Protein AF-0000000085091380 (afdb_homodimer)

Secondary structure (DSSP, 8-state):
-HHHHHHHHHHHT---SSHHHHHHHTB--SS-EEETTEEE----THHHHHHHHHHHHHHHHHHHTTTT--HHHHHHHHHHHHSHHHHHHHHHHHTGGGG-B--TT-----HHHHHHHHHHHHHHHHHHHHHHHHHHHHHHTT---GGGS------/-HHHHHHHHHHHT---SSHHHHHHHTB--SS-EEETTEEE----THHHHHHHHHHHHHHHHHHHTTTT--HHHHHHHHHHHHSHHHHHHHHHHHTGGGG-B--TT-----HHHHHHHHHHHHHHHHHHHHHHHHHHHHHHTT---GGGS------

Sequence (310 aa):
MEAKVAACQRIIQYSVTDMRLILEALNMSGQGLFFQGQWMKLPKNTRLAVYGDSAAAHYMCRRWVEMPLTKEQWTGIRKHVLGNSILGRTGIRMGLNYCLNLNPGTTEVSHDMMATSVEAILGAVHLDGGDQALASVMTALGLTSDLLVPLHSGPMEAKVAACQRIIQYSVTDMRLILEALNMSGQGLFFQGQWMKLPKNTRLAVYGDSAAAHYMCRRWVEMPLTKEQWTGIRKHVLGNSILGRTGIRMGLNYCLNLNPGTTEVSHDMMATSVEAILGAVHLDGGDQALASVMTALGLTSDLLVPLHSGP

InterPro domains:
  IPR000999 Ribonuclease III domain [PF00636] (47-130)
  IPR000999 Ribonuclease III domain [PS50142] (75-130)
  IPR036389 Ribonuclease III, endonuclease domain superfamily [G3DSA:1.10.1520.10] (3-144)
  IPR036389 Ribonuclease III, endonuclease domain superfamily [SSF69065] (3-142)

Solvent-accessible surface area (backbone atoms only — not comparable to full-atom values): 16462 Å² total; per-residue (Å²): 85,63,68,27,52,51,50,43,27,60,58,36,67,48,80,71,78,56,58,68,40,55,53,26,19,32,18,67,12,87,84,34,49,54,48,94,92,35,81,40,89,47,62,45,17,63,66,42,14,55,43,10,46,35,48,53,49,31,56,51,41,59,44,41,74,76,41,101,62,52,70,68,55,47,53,50,49,48,51,65,38,69,21,55,68,44,31,8,50,44,27,52,75,68,51,47,66,76,32,50,40,63,41,89,88,62,85,70,80,48,51,67,57,30,17,42,35,46,25,3,42,44,20,31,36,29,75,65,52,33,68,65,41,33,51,51,30,30,52,59,62,63,50,64,56,79,85,59,50,79,78,72,78,68,135,84,64,68,26,51,53,50,42,28,58,58,37,69,49,81,70,79,57,57,68,40,54,54,26,19,32,19,66,13,86,86,36,49,55,50,95,92,36,81,40,87,47,61,46,17,63,66,40,14,56,43,10,47,36,48,52,50,31,56,51,40,60,44,40,73,75,41,100,62,52,70,67,55,47,53,49,48,47,50,65,38,70,22,54,68,45,30,8,51,43,28,53,74,70,50,48,65,74,33,50,41,62,42,90,87,61,84,70,79,47,51,67,57,29,16,43,34,46,25,3,42,44,20,31,38,29,75,64,52,34,68,66,41,34,53,51,31,31,52,59,62,61,50,64,57,77,86,60,50,79,78,71,78,67,135

Nearest PDB structures (foldseek):
  9h4a-assembly1_B  TM=8.286E-01  e=1.099E-04  Arabidopsis thaliana
  1yyw-assembly1_B  TM=7.590E-01  e=1.045E-04  Aquifex aeolicus
  7oib-assembly1_c  TM=7.484E-01  e=3.348E-03  Homo sapiens
  7qh7-assembly1_c  TM=7.561E-01  e=1.367E-02  Homo sapiens
  7dey-assembly2_D  TM=7.419E-01  e=5.583E-02  Scheffersomyces stipitis CBS 6054

Foldseek 3Di:
DVVLLVLVCVLLVHDFPPVLLSLQLQEQDQPADDDPRDTDHHHHLQVLLVQLLVQVLVLLVVLVVVAPDDPVVSVVLCCCQLNLQNQLVLCVVSPNQVSHHDDPPPDDQDSNNSSSSSSSNLSSQCVRPNSVSSVSSSVSSVRDDPRSDPPPPDD/DVVLLVLVCVLLVHDFPPVLLSLQLQEQEQLADDDPRDTDHHHHLQVLLVQLLVQVLVLLVVLVVVAPDDPVVSVVLCCCQLNLQNQLVLCVVSPNQVSHHDYPPPDDQDSNNSSSSSSSNLSSQCVRPNSVSSVSSSVSSVRDDPRSDPPPPDD

Radius of gyration: 21.6 Å; Cα contacts (8 Å, |Δi|>4): 504; chains: 2; bounding box: 64×69×48 Å

pLDDT: mean 94.86, std 10.52, range [29.72, 98.94]

Organism: Talaromyces marneffei (strain ATCC 18224 / CBS 334.59 / QM 7333) (NCBI:txid441960)

Structure (mmCIF, N/CA/C/O backbone):
data_AF-0000000085091380-model_v1
#
loop_
_entity.id
_entity.type
_entity.pdbx_description
1 polymer 'RNase III domain-containing protein'
#
loop_
_atom_site.group_PDB
_atom_site.id
_atom_site.type_symbol
_atom_site.label_atom_id
_atom_site.label_alt_id
_atom_site.label_comp_id
_atom_site.label_asym_id
_atom_site.label_entity_id
_atom_site.label_seq_id
_atom_site.pdbx_PDB_ins_code
_atom_site.Cartn_x
_atom_site.Cartn_y
_atom_site.Cartn_z
_atom_site.occupancy
_atom_site.B_iso_or_equiv
_atom_site.auth_seq_id
_atom_site.auth_comp_id
_atom_site.auth_asym_id
_atom_site.auth_atom_id
_atom_site.pdbx_PDB_model_num
ATOM 1 N N . MET A 1 1 ? -3.039 29.844 9.609 1 95.81 1 MET A N 1
ATOM 2 C CA . MET A 1 1 ? -2.611 28.609 8.953 1 95.81 1 MET A CA 1
ATOM 3 C C . MET A 1 1 ? -1.711 28.906 7.762 1 95.81 1 MET A C 1
ATOM 5 O O . MET A 1 1 ? -0.927 28.047 7.34 1 95.81 1 MET A O 1
ATOM 9 N N . GLU A 1 2 ? -1.766 30.172 7.23 1 97.38 2 GLU A N 1
ATOM 10 C CA . GLU A 1 2 ? -0.984 30.516 6.047 1 97.38 2 GLU A CA 1
ATOM 11 C C . GLU A 1 2 ? 0.507 30.312 6.289 1 97.38 2 GLU A C 1
ATOM 13 O O . GLU A 1 2 ? 1.183 29.656 5.496 1 97.38 2 GLU A O 1
ATOM 18 N N . ALA A 1 3 ? 1.008 30.797 7.391 1 97.94 3 ALA A N 1
ATOM 19 C CA . ALA A 1 3 ? 2.43 30.672 7.699 1 97.94 3 ALA A CA 1
ATOM 20 C C . ALA A 1 3 ? 2.814 29.203 7.93 1 97.94 3 ALA A C 1
ATOM 22 O O . ALA A 1 3 ? 3.908 28.781 7.551 1 97.94 3 ALA A O 1
ATOM 23 N N . LYS A 1 4 ? 1.967 28.469 8.562 1 98.25 4 LYS A N 1
ATOM 24 C CA . LYS A 1 4 ? 2.213 27.062 8.836 1 98.25 4 LYS A CA 1
ATOM 25 C C . LYS A 1 4 ? 2.295 26.25 7.543 1 98.25 4 LYS A C 1
ATOM 27 O O . LYS A 1 4 ? 3.189 25.422 7.379 1 98.25 4 LYS A O 1
ATOM 32 N N . VAL A 1 5 ? 1.343 26.531 6.648 1 98.5 5 VAL A N 1
ATOM 33 C CA . VAL A 1 5 ? 1.322 25.844 5.359 1 98.5 5 VAL A CA 1
ATOM 34 C C . VAL A 1 5 ? 2.592 26.188 4.574 1 98.5 5 VAL A C 1
ATOM 36 O O . VAL A 1 5 ? 3.232 25.297 4.012 1 98.5 5 VAL A O 1
ATOM 39 N N . ALA A 1 6 ? 2.926 27.453 4.551 1 98.62 6 ALA A N 1
ATOM 40 C CA . ALA A 1 6 ? 4.129 27.891 3.848 1 98.62 6 ALA A CA 1
ATOM 41 C C . ALA A 1 6 ? 5.371 27.219 4.426 1 98.62 6 ALA A C 1
ATOM 43 O O . ALA A 1 6 ? 6.238 26.75 3.678 1 98.62 6 ALA A O 1
ATOM 44 N N . ALA A 1 7 ? 5.469 27.188 5.715 1 98.75 7 ALA A N 1
ATOM 45 C CA . ALA A 1 7 ? 6.605 26.562 6.383 1 98.75 7 ALA A CA 1
ATOM 46 C C . ALA A 1 7 ? 6.684 25.078 6.051 1 98.75 7 ALA A C 1
ATOM 48 O O . ALA A 1 7 ? 7.758 24.562 5.742 1 98.75 7 ALA A O 1
ATOM 49 N N . CYS A 1 8 ? 5.566 24.406 6.113 1 98.81 8 CYS A N 1
ATOM 50 C CA . CYS A 1 8 ? 5.523 22.969 5.797 1 98.81 8 CYS A CA 1
ATOM 51 C C . CYS A 1 8 ? 5.992 22.719 4.371 1 98.81 8 CYS A C 1
ATOM 53 O O . CYS A 1 8 ? 6.832 21.844 4.137 1 98.81 8 CYS A O 1
ATOM 55 N N . GLN A 1 9 ? 5.422 23.484 3.467 1 98.81 9 GLN A N 1
ATOM 56 C CA . GLN A 1 9 ? 5.742 23.266 2.061 1 98.81 9 GLN A CA 1
ATOM 57 C C . GLN A 1 9 ? 7.215 23.547 1.779 1 98.81 9 GLN A C 1
ATOM 59 O O . GLN A 1 9 ? 7.828 22.891 0.937 1 98.81 9 GLN A O 1
ATOM 64 N N . ARG A 1 10 ? 7.789 24.469 2.49 1 98.75 10 ARG A N 1
ATOM 65 C CA . ARG A 1 10 ? 9.219 24.719 2.385 1 98.75 10 ARG A CA 1
ATOM 66 C C . ARG A 1 10 ? 10.023 23.516 2.896 1 98.75 10 ARG A C 1
ATOM 68 O O . ARG A 1 10 ? 10.984 23.094 2.25 1 98.75 10 ARG A O 1
ATOM 75 N N . ILE A 1 11 ? 9.633 23.016 4 1 98.81 11 ILE A N 1
ATOM 76 C CA . ILE A 1 11 ? 10.344 21.906 4.633 1 98.81 11 ILE A CA 1
ATOM 77 C C . ILE A 1 11 ? 10.289 20.672 3.729 1 98.81 11 ILE A C 1
ATOM 79 O O . ILE A 1 11 ? 11.305 20.016 3.498 1 98.81 11 ILE A O 1
ATOM 83 N N . ILE A 1 12 ? 9.094 20.391 3.18 1 98.88 12 ILE A N 1
ATOM 84 C CA . ILE A 1 12 ? 8.938 19.156 2.408 1 98.88 12 ILE A CA 1
ATOM 85 C C . ILE A 1 12 ? 9.352 19.406 0.958 1 98.88 12 ILE A C 1
ATOM 87 O O . ILE A 1 12 ? 9.383 18.469 0.149 1 98.88 12 ILE A O 1
ATOM 91 N N . GLN A 1 13 ? 9.625 20.672 0.656 1 98.88 13 GLN A N 1
ATOM 92 C CA . GLN A 1 13 ? 10.102 21.078 -0.663 1 98.88 13 GLN A CA 1
ATOM 93 C C . GLN A 1 13 ? 9.109 20.688 -1.752 1 98.88 13 GLN A C 1
ATOM 95 O O . GLN A 1 13 ? 9.5 20.141 -2.783 1 98.88 13 GLN A O 1
ATOM 100 N N . TYR A 1 14 ? 7.891 20.938 -1.536 1 98.81 14 TYR A N 1
ATOM 101 C CA . TYR A 1 14 ? 6.801 20.641 -2.457 1 98.81 14 TYR A CA 1
ATOM 102 C C . TYR A 1 14 ? 5.594 21.531 -2.176 1 98.81 14 TYR A C 1
ATOM 104 O O . TYR A 1 14 ? 5.191 21.688 -1.021 1 98.81 14 TYR A O 1
ATOM 112 N N . SER A 1 15 ? 5.094 22.125 -3.168 1 98.69 15 SER A N 1
ATOM 113 C CA . SER A 1 15 ? 3.875 22.922 -3.037 1 98.69 15 SER A CA 1
ATOM 114 C C . SER A 1 15 ? 2.654 22.141 -3.512 1 98.69 15 SER A C 1
ATOM 116 O O . SER A 1 15 ? 2.529 21.828 -4.699 1 98.69 15 SER A O 1
ATOM 118 N N . VAL A 1 16 ? 1.85 21.875 -2.557 1 98.44 16 VAL A N 1
ATOM 119 C CA . VAL A 1 16 ? 0.631 21.141 -2.877 1 98.44 16 VAL A CA 1
ATOM 120 C C . VAL A 1 16 ? -0.333 22.047 -3.643 1 98.44 16 VAL A C 1
ATOM 122 O O . VAL A 1 16 ? -0.567 23.188 -3.246 1 98.44 16 VAL A O 1
ATOM 125 N N . THR A 1 17 ? -0.866 21.531 -4.719 1 98.25 17 THR A N 1
ATOM 126 C CA . THR A 1 17 ? -1.769 22.312 -5.559 1 98.25 17 THR A CA 1
ATOM 127 C C . THR A 1 17 ? -3.145 22.438 -4.91 1 98.25 17 THR A C 1
ATOM 129 O O . THR A 1 17 ? -3.715 23.516 -4.84 1 98.25 17 THR A O 1
ATOM 132 N N . ASP A 1 18 ? -3.723 21.375 -4.465 1 97.56 18 ASP A N 1
ATOM 133 C CA . ASP A 1 18 ? -4.996 21.375 -3.752 1 97.56 18 ASP A CA 1
ATOM 134 C C . ASP A 1 18 ? -4.805 21.734 -2.279 1 97.56 18 ASP A C 1
ATOM 136 O O . ASP A 1 18 ? -4.484 20.859 -1.465 1 97.56 18 ASP A O 1
ATOM 140 N N . MET A 1 19 ? -5.09 22.906 -1.979 1 96.81 19 MET A N 1
ATOM 141 C CA . MET A 1 19 ? -4.816 23.422 -0.643 1 96.81 19 MET A CA 1
ATOM 142 C C . MET A 1 19 ? -5.605 22.656 0.413 1 96.81 19 MET A C 1
ATOM 144 O O . MET A 1 19 ? -5.168 22.531 1.557 1 96.81 19 MET A O 1
ATOM 148 N N . ARG A 1 20 ? -6.727 22.094 0.101 1 96.62 20 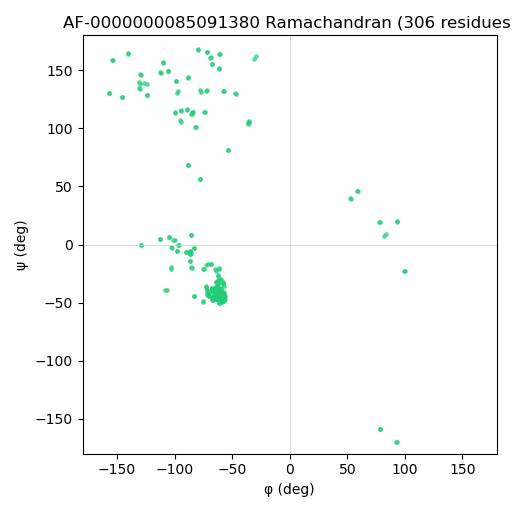ARG A N 1
ATOM 149 C CA . ARG A 1 20 ? -7.52 21.344 1.068 1 96.62 20 ARG A CA 1
ATOM 150 C C . ARG A 1 20 ? -6.754 20.125 1.582 1 96.62 20 ARG A C 1
ATOM 152 O O . ARG A 1 20 ? -6.891 19.75 2.748 1 96.62 20 ARG A O 1
ATOM 159 N N . LEU A 1 21 ? -5.941 19.578 0.691 1 98.12 21 LEU A N 1
ATOM 160 C CA . LEU A 1 21 ? -5.16 18.406 1.051 1 98.12 21 LEU A CA 1
ATOM 161 C C . LEU A 1 21 ? -4.113 18.75 2.107 1 98.12 21 LEU A C 1
ATOM 163 O O . LEU A 1 21 ? -4 18.047 3.121 1 98.12 21 LEU A O 1
ATOM 167 N N . ILE A 1 22 ? -3.387 19.828 1.877 1 98.62 22 ILE A N 1
ATOM 168 C CA . ILE A 1 22 ? -2.318 20.156 2.812 1 98.62 22 ILE A CA 1
ATOM 169 C C . ILE A 1 22 ? -2.918 20.672 4.117 1 98.62 22 ILE A C 1
ATOM 171 O O . ILE A 1 22 ? -2.389 20.406 5.199 1 98.62 22 ILE A O 1
ATOM 175 N N . LEU A 1 23 ? -4.016 21.406 4.016 1 98.5 23 LEU A N 1
ATOM 176 C CA . LEU A 1 23 ? -4.684 21.891 5.223 1 98.5 23 LEU A CA 1
ATOM 177 C C . LEU A 1 23 ? -5.184 20.719 6.059 1 98.5 23 LEU A C 1
ATOM 179 O O . LEU A 1 23 ? -5.027 20.703 7.281 1 98.5 23 LEU A O 1
ATOM 183 N N . GLU A 1 24 ? -5.734 19.734 5.43 1 97.75 24 GLU A N 1
ATOM 184 C CA . GLU A 1 24 ? -6.18 18.547 6.152 1 97.75 24 GLU A CA 1
ATOM 185 C C . GLU A 1 24 ? -4.996 17.797 6.773 1 97.75 24 GLU A C 1
ATOM 187 O O . GLU A 1 24 ? -5.074 17.344 7.918 1 97.75 24 GLU A O 1
ATOM 192 N N . ALA A 1 25 ? -3.914 17.703 6.031 1 98.62 25 ALA A N 1
ATOM 193 C CA . ALA A 1 25 ? -2.736 16.984 6.512 1 98.62 25 ALA A CA 1
ATOM 194 C C . ALA A 1 25 ? -2.199 17.609 7.797 1 98.62 25 ALA A C 1
ATOM 196 O O . ALA A 1 25 ? -1.675 16.906 8.664 1 98.62 25 ALA A O 1
ATOM 197 N N . LEU A 1 26 ? -2.402 18.891 7.922 1 98.44 26 LEU A N 1
ATOM 198 C CA . LEU A 1 26 ? -1.83 19.609 9.055 1 98.44 26 LEU A CA 1
ATOM 199 C C . LEU A 1 26 ? -2.854 19.766 10.172 1 98.44 26 LEU A C 1
ATOM 201 O O . LEU A 1 26 ? -2.543 20.312 11.234 1 98.44 26 LEU A O 1
ATOM 205 N N . ASN A 1 27 ? -4.035 19.266 9.945 1 98.06 27 ASN A N 1
ATOM 206 C CA . ASN A 1 27 ? -5.113 19.516 10.898 1 98.06 27 ASN A CA 1
ATOM 207 C C . ASN A 1 27 ? -5.246 18.359 11.898 1 98.06 27 ASN A C 1
ATOM 209 O O . ASN A 1 27 ? -5.785 17.312 11.57 1 98.06 27 ASN A O 1
ATOM 213 N N . MET A 1 28 ? -4.828 18.594 13.117 1 97.06 28 MET A N 1
ATOM 214 C CA . MET A 1 28 ? -5 17.609 14.18 1 97.06 28 MET A CA 1
ATOM 215 C C . MET A 1 28 ? -6.121 18.016 15.133 1 97.06 28 MET A C 1
ATOM 217 O O . MET A 1 28 ? -6.379 17.344 16.125 1 97.06 28 MET A O 1
ATOM 221 N N . SER A 1 29 ? -6.754 19.047 14.742 1 94 29 SER A N 1
ATOM 222 C CA . SER A 1 29 ? -7.82 19.578 15.586 1 94 29 SER A CA 1
ATOM 223 C C . SER A 1 29 ? -9.188 19.125 15.102 1 94 29 SER A C 1
ATOM 225 O O . SER A 1 29 ? -9.445 19.078 13.891 1 94 29 SER A O 1
ATOM 227 N N . GLY A 1 30 ? -10.07 18.812 15.938 1 89.81 30 GLY A N 1
ATOM 228 C CA . GLY A 1 30 ? -11.438 18.453 15.586 1 89.81 30 GLY A CA 1
ATOM 229 C C . GLY A 1 30 ? -12.336 19.656 15.383 1 89.81 30 GLY A C 1
ATOM 230 O O . GLY A 1 30 ? -13.484 19.516 14.953 1 89.81 30 GLY A O 1
ATOM 231 N N . GLN A 1 31 ? -11.898 20.891 15.57 1 87.44 31 GLN A N 1
ATOM 232 C CA . GLN A 1 31 ? -12.727 22.078 15.57 1 87.44 31 GLN A CA 1
ATOM 233 C C . GLN A 1 31 ? -12.602 22.844 14.25 1 87.44 31 GLN A C 1
ATOM 235 O O . GLN A 1 31 ? -13.312 23.812 14.016 1 87.44 31 GLN A O 1
ATOM 240 N N . GLY A 1 32 ? -11.773 22.406 13.367 1 87.56 32 GLY A N 1
ATOM 241 C CA . GLY A 1 32 ? -11.547 23.141 12.125 1 87.56 32 GLY A CA 1
ATOM 242 C C . GLY A 1 32 ? -10.375 24.094 12.203 1 87.56 32 GLY A C 1
ATOM 243 O O . GLY A 1 32 ? -9.5 23.953 13.062 1 87.56 32 GLY A O 1
ATOM 244 N N . LEU A 1 33 ? -10.25 24.969 11.133 1 94.62 33 LEU A N 1
ATOM 245 C CA . LEU A 1 33 ? -9.125 25.891 11.078 1 94.62 33 LEU A CA 1
ATOM 246 C C . LEU A 1 33 ? -9.484 27.141 10.258 1 94.62 33 LEU A C 1
ATOM 248 O O . LEU A 1 33 ? -10.484 27.125 9.531 1 94.62 33 LEU A O 1
ATOM 252 N N . PHE A 1 34 ? -8.727 28.188 10.523 1 93.75 34 PHE A N 1
ATOM 253 C CA . PHE A 1 34 ? -8.859 29.406 9.734 1 93.75 34 PHE A CA 1
ATOM 254 C C . PHE A 1 34 ? -7.789 29.469 8.648 1 93.75 34 PHE A C 1
ATOM 256 O O . PHE A 1 34 ? -6.605 29.25 8.93 1 93.75 34 PHE A O 1
ATOM 263 N N . PHE A 1 35 ? -8.219 29.734 7.449 1 96.31 35 PHE A N 1
ATOM 264 C CA . PHE A 1 35 ? -7.301 29.875 6.328 1 96.31 35 PHE A CA 1
ATOM 265 C C . PHE A 1 35 ? -7.809 30.922 5.344 1 96.31 35 PHE A C 1
ATOM 267 O O . PHE A 1 35 ? -8.969 30.891 4.938 1 96.31 35 PHE A O 1
ATOM 274 N N . GLN A 1 36 ? -6.906 31.906 5.031 1 95.5 36 GLN A N 1
ATOM 275 C CA . GLN A 1 36 ? -7.211 33 4.117 1 95.5 36 GLN A CA 1
ATOM 276 C C . GLN A 1 36 ? -8.492 33.719 4.531 1 95.5 36 GLN A C 1
ATOM 278 O O . GLN A 1 36 ? -9.367 33.969 3.699 1 95.5 36 GLN A O 1
ATOM 283 N N . GLY A 1 37 ? -8.688 33.906 5.805 1 94.44 37 GLY A N 1
ATOM 284 C CA . GLY A 1 37 ? -9.758 34.719 6.367 1 94.44 37 GLY A CA 1
ATOM 285 C C . GLY A 1 37 ? -11.078 33.969 6.48 1 94.44 37 GLY A C 1
ATOM 286 O O . GLY A 1 37 ? -12.117 34.562 6.727 1 94.44 37 GLY A O 1
ATOM 287 N N . GLN A 1 38 ? -11.047 32.75 6.258 1 95.31 38 GLN A N 1
ATOM 288 C CA . GLN A 1 38 ? -12.273 31.953 6.312 1 95.31 38 GLN A CA 1
ATOM 289 C C . GLN A 1 38 ? -12.117 30.766 7.246 1 95.31 38 GLN A C 1
ATOM 291 O O . GLN A 1 38 ? -11.062 30.125 7.277 1 95.31 38 GLN A O 1
ATOM 296 N N . TRP A 1 39 ? -13.188 30.578 7.973 1 94.38 39 TRP A N 1
ATOM 297 C CA . TRP A 1 39 ? -13.234 29.359 8.781 1 94.38 39 TRP A CA 1
ATOM 298 C C . TRP A 1 39 ? -13.594 28.141 7.926 1 94.38 39 TRP A C 1
ATOM 300 O O . TRP A 1 39 ? -14.5 28.219 7.09 1 94.38 39 TRP A O 1
ATOM 310 N N . MET A 1 40 ? -12.797 27.141 8.156 1 94.81 40 MET A N 1
ATOM 311 C CA . MET A 1 40 ? -13.023 25.922 7.387 1 94.81 40 MET A CA 1
ATOM 312 C C . MET A 1 40 ? -13.227 24.719 8.312 1 94.81 40 MET A C 1
ATOM 314 O O . MET A 1 40 ? -12.43 24.5 9.227 1 94.81 40 MET A O 1
ATOM 318 N N . LYS A 1 41 ? -14.281 24.047 8.047 1 93.31 41 LYS A N 1
ATOM 319 C CA . LYS A 1 41 ? -14.445 22.75 8.695 1 93.31 41 LYS A CA 1
ATOM 320 C C . LYS A 1 41 ? -13.727 21.656 7.922 1 93.31 41 LYS A C 1
ATOM 322 O O . LYS A 1 41 ? -14.031 21.406 6.75 1 93.31 41 LYS A O 1
ATOM 327 N N . LEU A 1 42 ? -12.719 21.078 8.508 1 94.44 42 LEU A N 1
ATOM 328 C CA . LEU A 1 42 ? -11.945 20 7.906 1 94.44 42 LEU A CA 1
ATOM 329 C C . LEU A 1 42 ? -11.805 18.828 8.875 1 94.44 42 LEU A C 1
ATOM 331 O O . LEU A 1 42 ? -11.734 19.016 10.086 1 94.44 42 LEU A O 1
ATOM 335 N N . PRO A 1 43 ? -11.773 17.672 8.328 1 94.19 43 PRO A N 1
ATOM 336 C CA . PRO A 1 43 ? -11.508 16.547 9.211 1 94.19 43 PRO A CA 1
ATOM 337 C C . PRO A 1 43 ? -10.078 16.531 9.75 1 94.19 43 PRO A C 1
ATOM 339 O O . PRO A 1 43 ? -9.203 17.203 9.203 1 94.19 43 PRO A O 1
ATOM 342 N N . LYS A 1 44 ? -9.875 15.781 10.875 1 96.31 44 LYS A N 1
ATOM 343 C CA . LYS A 1 44 ? -8.516 15.5 11.336 1 96.31 44 LYS A CA 1
ATOM 344 C C . LYS A 1 44 ? -7.73 14.727 10.281 1 96.31 44 LYS A C 1
ATOM 346 O O . LYS A 1 44 ? -8.32 14.086 9.406 1 96.31 44 LYS A O 1
ATOM 351 N N . ASN A 1 45 ? -6.457 14.711 10.445 1 97.62 45 ASN A N 1
ATOM 352 C CA . ASN A 1 45 ? -5.594 14.203 9.383 1 97.62 45 ASN A CA 1
ATOM 353 C C . ASN A 1 45 ? -5.438 12.688 9.461 1 97.62 45 ASN A C 1
ATOM 355 O O . ASN A 1 45 ? -4.734 12.086 8.648 1 97.62 45 ASN A O 1
ATOM 359 N N . THR A 1 46 ? -6.164 11.984 10.305 1 97.31 46 THR A N 1
ATOM 360 C CA . THR A 1 46 ? -5.988 10.57 10.586 1 97.31 46 THR A CA 1
ATOM 361 C C . THR A 1 46 ? -6.359 9.719 9.367 1 97.31 46 THR A C 1
ATOM 363 O O . THR A 1 46 ? -5.672 8.75 9.047 1 97.31 46 THR A O 1
ATOM 366 N N . ARG A 1 47 ? -7.441 10.141 8.688 1 96.94 47 ARG A N 1
ATOM 367 C CA . ARG A 1 47 ? -7.828 9.398 7.492 1 96.94 47 ARG A CA 1
ATOM 368 C C . ARG A 1 47 ? -6.777 9.547 6.395 1 96.94 47 ARG A C 1
ATOM 370 O O . ARG A 1 47 ? -6.41 8.57 5.742 1 96.94 47 ARG A O 1
ATOM 377 N N . LEU A 1 48 ? -6.355 10.719 6.219 1 97.81 48 LEU A N 1
ATOM 378 C CA . LEU A 1 48 ? -5.32 11 5.23 1 97.81 48 LEU A CA 1
ATOM 379 C C . LEU A 1 48 ? -4.027 10.266 5.586 1 97.81 48 LEU A C 1
ATOM 381 O O . LEU A 1 48 ? -3.297 9.828 4.695 1 97.81 48 LEU A O 1
ATOM 385 N N . ALA A 1 49 ? -3.777 10.125 6.852 1 98.81 49 ALA A N 1
ATOM 386 C CA . ALA A 1 49 ? -2.594 9.414 7.328 1 98.81 49 ALA A CA 1
ATOM 387 C C . ALA A 1 49 ? -2.645 7.938 6.934 1 98.81 49 ALA A C 1
ATOM 389 O O . ALA A 1 49 ? -1.626 7.355 6.555 1 98.81 49 ALA A O 1
ATOM 390 N N . VAL A 1 50 ? -3.801 7.355 7.051 1 98.56 50 VAL A N 1
ATOM 391 C CA . VAL A 1 50 ? -3.959 5.961 6.656 1 98.56 50 VAL A CA 1
ATOM 392 C C . VAL A 1 50 ? -3.602 5.797 5.184 1 98.56 50 VAL A C 1
ATOM 394 O O . VAL A 1 50 ? -2.869 4.875 4.812 1 98.56 50 VAL A O 1
ATOM 397 N N . TYR A 1 51 ? -4.07 6.699 4.406 1 98.62 51 TYR A N 1
ATOM 398 C CA . TYR A 1 51 ? -3.754 6.664 2.984 1 98.62 51 TYR A CA 1
ATOM 399 C C . TYR A 1 51 ? -2.262 6.879 2.752 1 98.62 51 TYR A C 1
ATOM 401 O O . TYR A 1 51 ? -1.646 6.172 1.951 1 98.62 51 TYR A O 1
ATOM 409 N N . GLY A 1 52 ? -1.737 7.871 3.412 1 98.81 52 GLY A N 1
ATOM 410 C CA . GLY A 1 52 ? -0.322 8.164 3.256 1 98.81 52 GLY A CA 1
ATOM 411 C C . GLY A 1 52 ? 0.573 6.988 3.588 1 98.81 52 GLY A C 1
ATOM 412 O O . GLY A 1 52 ? 1.555 6.734 2.887 1 98.81 52 GLY A O 1
ATOM 413 N N . ASP A 1 53 ? 0.228 6.32 4.664 1 98.5 53 ASP A N 1
ATOM 414 C CA . ASP A 1 53 ? 0.974 5.125 5.043 1 98.5 53 ASP A CA 1
ATOM 415 C C . ASP A 1 53 ? 0.926 4.074 3.936 1 98.5 53 ASP A C 1
ATOM 417 O O . ASP A 1 53 ? 1.957 3.51 3.561 1 98.5 53 ASP A O 1
ATOM 421 N N . SER A 1 54 ? -0.261 3.867 3.418 1 98.44 54 SER A N 1
ATOM 422 C CA . SER A 1 54 ? -0.444 2.887 2.352 1 98.44 54 SER A CA 1
ATOM 423 C C . SER A 1 54 ? 0.333 3.281 1.101 1 98.44 54 SER A C 1
ATOM 425 O O . SER A 1 54 ? 0.945 2.432 0.449 1 98.44 54 SER A O 1
ATOM 427 N N . ALA A 1 55 ? 0.312 4.527 0.747 1 98.75 55 ALA A N 1
ATOM 428 C CA . ALA A 1 55 ? 0.983 5.02 -0.452 1 98.75 55 ALA A CA 1
ATOM 429 C C . ALA A 1 55 ? 2.498 4.879 -0.33 1 98.75 55 ALA A C 1
ATOM 431 O O . ALA A 1 55 ? 3.16 4.402 -1.254 1 98.75 55 ALA A O 1
ATOM 432 N N . ALA A 1 56 ? 3.012 5.258 0.778 1 98.69 56 ALA A N 1
ATOM 433 C CA . ALA A 1 56 ? 4.457 5.188 0.997 1 98.69 56 ALA A CA 1
ATOM 434 C C . ALA A 1 56 ? 4.941 3.742 1.01 1 98.69 56 ALA A C 1
ATOM 436 O O . ALA A 1 56 ? 5.969 3.42 0.41 1 98.69 56 ALA A O 1
ATOM 437 N N . ALA A 1 57 ? 4.191 2.92 1.68 1 98.5 57 ALA A N 1
ATOM 438 C CA . ALA A 1 57 ? 4.547 1.506 1.765 1 98.5 57 ALA A CA 1
ATOM 439 C C . ALA A 1 57 ? 4.551 0.856 0.384 1 98.5 57 ALA A C 1
ATOM 441 O O . ALA A 1 57 ? 5.484 0.128 0.035 1 98.5 57 ALA A O 1
ATOM 442 N N . HIS A 1 58 ? 3.494 1.139 -0.348 1 98.44 58 HIS A N 1
ATOM 443 C CA . HIS A 1 58 ? 3.402 0.553 -1.681 1 98.44 58 HIS A CA 1
ATOM 444 C C . HIS A 1 58 ? 4.512 1.072 -2.588 1 98.44 58 HIS A C 1
ATOM 446 O O . HIS A 1 58 ? 5.102 0.308 -3.355 1 98.44 58 HIS A O 1
ATOM 452 N N . TYR A 1 59 ? 4.766 2.346 -2.531 1 98.25 59 TYR A N 1
ATOM 453 C CA . TYR A 1 59 ? 5.824 2.943 -3.334 1 98.25 59 TYR A CA 1
ATOM 454 C C . TYR A 1 59 ? 7.168 2.287 -3.039 1 98.25 59 TYR A C 1
ATOM 456 O O . TYR A 1 59 ? 7.898 1.91 -3.961 1 98.25 59 TYR A O 1
ATOM 464 N N . MET A 1 60 ? 7.504 2.146 -1.8 1 98 60 MET A N 1
ATOM 465 C CA . MET A 1 60 ? 8.781 1.549 -1.408 1 98 60 MET A CA 1
ATOM 466 C C . MET A 1 60 ? 8.82 0.068 -1.77 1 98 60 MET A C 1
ATOM 468 O O . MET A 1 60 ? 9.867 -0.452 -2.162 1 98 60 MET A O 1
ATOM 472 N N . CYS A 1 61 ? 7.688 -0.579 -1.609 1 98.31 61 CYS A N 1
ATOM 473 C CA . CYS A 1 61 ? 7.617 -1.996 -1.946 1 98.31 61 CYS A CA 1
ATOM 474 C C . CYS A 1 61 ? 7.91 -2.221 -3.424 1 98.31 61 CYS A C 1
ATOM 476 O O . CYS A 1 61 ? 8.578 -3.189 -3.789 1 98.31 61 CYS A O 1
ATOM 478 N N . ARG A 1 62 ? 7.41 -1.346 -4.234 1 97.38 62 ARG A N 1
ATOM 479 C CA . ARG A 1 62 ? 7.672 -1.424 -5.668 1 97.38 62 ARG A CA 1
ATOM 480 C C . ARG A 1 62 ? 9.172 -1.347 -5.953 1 97.38 62 ARG A C 1
ATOM 482 O O . ARG A 1 62 ? 9.672 -2.045 -6.832 1 97.38 62 ARG A O 1
ATOM 489 N N . ARG A 1 63 ? 9.852 -0.565 -5.23 1 96.06 63 ARG A N 1
ATOM 490 C CA . ARG A 1 63 ? 11.297 -0.457 -5.391 1 96.06 63 ARG A CA 1
ATOM 491 C C . ARG A 1 63 ? 12 -1.704 -4.867 1 96.06 63 ARG A C 1
ATOM 493 O O . ARG A 1 63 ? 12.938 -2.201 -5.492 1 96.06 63 ARG A O 1
ATOM 500 N N . TRP A 1 64 ? 11.516 -2.174 -3.812 1 97.38 64 TRP A N 1
ATOM 501 C CA . TRP A 1 64 ? 12.117 -3.342 -3.174 1 97.38 64 TRP A CA 1
ATOM 502 C C . TRP A 1 64 ? 12.062 -4.555 -4.094 1 97.38 64 TRP A C 1
ATOM 504 O O . TRP A 1 64 ? 13.039 -5.293 -4.223 1 97.38 64 TRP A O 1
ATOM 514 N N . VAL A 1 65 ? 10.953 -4.719 -4.758 1 96.19 65 VAL A N 1
ATOM 515 C CA . VAL A 1 65 ? 10.766 -5.926 -5.555 1 96.19 65 VAL A CA 1
ATOM 516 C C . VAL A 1 65 ? 11.711 -5.91 -6.75 1 96.19 65 VAL A C 1
ATOM 518 O O . VAL A 1 65 ? 11.93 -6.945 -7.387 1 96.19 65 VAL A O 1
ATOM 521 N N . GLU A 1 66 ? 12.227 -4.75 -7.047 1 93.81 66 GLU A N 1
ATOM 522 C CA . GLU A 1 66 ? 13.18 -4.621 -8.148 1 93.81 66 GLU A CA 1
ATOM 523 C C . GLU A 1 66 ? 14.609 -4.898 -7.684 1 93.81 66 GLU A C 1
ATOM 525 O O . GLU A 1 66 ? 15.531 -4.961 -8.5 1 93.81 66 GLU A O 1
ATOM 530 N N . MET A 1 67 ? 14.781 -5.035 -6.449 1 94.88 67 MET A N 1
ATOM 531 C CA . MET A 1 67 ? 16.094 -5.254 -5.855 1 94.88 67 MET A CA 1
ATOM 532 C C . MET A 1 67 ? 16.25 -6.703 -5.402 1 94.88 67 MET A C 1
ATOM 534 O O . MET A 1 67 ? 15.266 -7.371 -5.09 1 94.88 67 MET A O 1
ATOM 538 N N . PRO A 1 68 ? 17.469 -7.18 -5.445 1 93.69 68 PRO A N 1
ATOM 539 C CA . PRO A 1 68 ? 17.719 -8.531 -4.945 1 93.69 68 PRO A CA 1
ATOM 540 C C . PRO A 1 68 ? 17.781 -8.594 -3.42 1 93.69 68 PRO A C 1
ATOM 542 O O . PRO A 1 68 ? 18.797 -9.031 -2.857 1 93.69 68 PRO A O 1
ATOM 545 N N . LEU A 1 69 ? 16.75 -8.148 -2.727 1 95.56 69 LEU A N 1
ATOM 546 C CA . LEU A 1 69 ? 16.688 -8.133 -1.27 1 95.56 69 LEU A CA 1
ATOM 547 C C . LEU A 1 69 ? 15.633 -9.117 -0.769 1 95.56 69 LEU A C 1
ATOM 549 O O . LEU A 1 69 ? 14.594 -9.305 -1.401 1 95.56 69 LEU A O 1
ATOM 553 N N . THR A 1 70 ? 15.859 -9.656 0.325 1 95 70 THR A N 1
ATOM 554 C CA . THR A 1 70 ? 14.969 -10.656 0.914 1 95 70 THR A CA 1
ATOM 555 C C . THR A 1 70 ? 13.773 -9.984 1.576 1 95 70 THR A C 1
ATOM 557 O O . THR A 1 70 ? 13.758 -8.766 1.759 1 95 70 THR A O 1
ATOM 560 N N . LYS A 1 71 ? 12.766 -10.797 1.93 1 96.38 71 LYS A N 1
ATOM 561 C CA . LYS A 1 71 ? 11.609 -10.305 2.668 1 96.38 71 LYS A CA 1
ATOM 562 C C . LYS A 1 71 ? 12.023 -9.742 4.027 1 96.38 71 LYS A C 1
ATOM 564 O O . LYS A 1 71 ? 11.453 -8.758 4.492 1 96.38 71 LYS A O 1
ATOM 569 N N . GLU A 1 72 ? 12.938 -10.406 4.648 1 95.94 72 GLU A N 1
ATOM 570 C CA . GLU A 1 72 ? 13.438 -9.945 5.938 1 95.94 72 GLU A CA 1
ATOM 571 C C . GLU A 1 72 ? 14.055 -8.555 5.82 1 95.94 72 GLU A C 1
ATOM 573 O O . GLU A 1 72 ? 13.812 -7.691 6.668 1 95.94 72 GLU A O 1
ATOM 578 N N . GLN A 1 73 ? 14.812 -8.375 4.816 1 96.06 73 GLN A N 1
ATOM 579 C CA . GLN A 1 73 ? 15.414 -7.066 4.578 1 96.06 73 GLN A CA 1
ATOM 580 C C . GLN A 1 73 ? 14.344 -6.016 4.285 1 96.06 73 GLN A C 1
ATOM 582 O O . GLN A 1 73 ? 14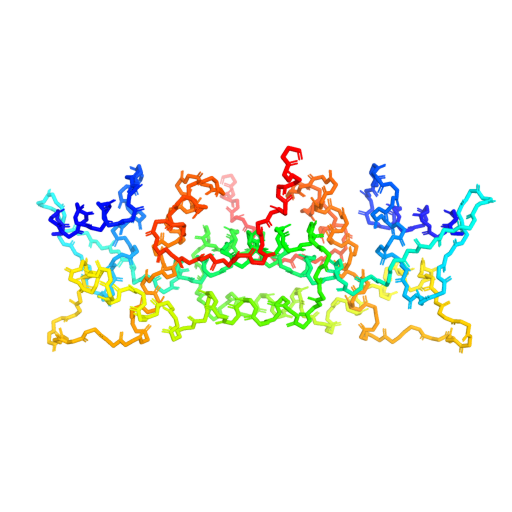.453 -4.871 4.738 1 96.06 73 GLN A O 1
ATOM 587 N N . TRP A 1 74 ? 13.289 -6.418 3.57 1 97.31 74 TRP A N 1
ATOM 588 C CA . TRP A 1 74 ? 12.164 -5.52 3.328 1 97.31 74 TRP A CA 1
ATOM 589 C C . TRP A 1 74 ? 11.5 -5.109 4.637 1 97.31 74 TRP A C 1
ATOM 591 O O . TRP A 1 74 ? 11.258 -3.922 4.871 1 97.31 74 TRP A O 1
ATOM 601 N N . THR A 1 75 ? 11.281 -6.059 5.473 1 96.69 75 THR A N 1
ATOM 602 C CA . THR A 1 75 ? 10.648 -5.789 6.762 1 96.69 75 THR A CA 1
ATOM 603 C C . THR A 1 75 ? 11.484 -4.805 7.574 1 96.69 75 THR A C 1
ATOM 605 O O . THR A 1 75 ? 10.945 -3.877 8.18 1 96.69 75 THR A O 1
ATOM 608 N N . GLY A 1 76 ? 12.727 -5.016 7.527 1 96.88 76 GLY A N 1
ATOM 609 C CA . GLY A 1 76 ? 13.633 -4.102 8.211 1 96.88 76 GLY A CA 1
ATOM 610 C C . GLY A 1 76 ? 13.609 -2.699 7.633 1 96.88 76 GLY A C 1
ATOM 611 O O . GLY A 1 76 ? 13.531 -1.718 8.375 1 96.88 76 GLY A O 1
ATOM 612 N N . ILE A 1 77 ? 13.625 -2.584 6.328 1 96.44 77 ILE A N 1
ATOM 613 C CA . ILE A 1 77 ? 13.609 -1.295 5.645 1 96.44 77 ILE A CA 1
ATOM 614 C C . ILE A 1 77 ? 12.32 -0.55 5.992 1 96.44 77 ILE A C 1
ATOM 616 O O . ILE A 1 77 ? 12.352 0.627 6.359 1 96.44 77 ILE A O 1
ATOM 620 N N . ARG A 1 78 ? 11.227 -1.242 5.836 1 97.06 78 ARG A N 1
ATOM 621 C CA . ARG A 1 78 ? 9.93 -0.631 6.117 1 97.06 78 ARG A CA 1
ATOM 622 C C . ARG A 1 78 ? 9.867 -0.103 7.547 1 97.06 78 ARG A C 1
ATOM 624 O O . ARG A 1 78 ? 9.43 1.026 7.777 1 97.06 78 ARG A O 1
ATOM 631 N N . LYS A 1 79 ? 10.312 -0.888 8.461 1 96.62 79 LYS A N 1
ATOM 632 C CA . LYS A 1 79 ? 10.312 -0.5 9.867 1 96.62 79 LYS A CA 1
ATOM 633 C C . LYS A 1 79 ? 11.211 0.708 10.109 1 96.62 79 LYS A C 1
ATOM 635 O O . LYS A 1 79 ? 10.852 1.62 10.852 1 96.62 79 LYS A O 1
ATOM 640 N N . HIS A 1 80 ? 12.281 0.799 9.43 1 95.88 80 HIS A N 1
ATOM 641 C CA . HIS A 1 80 ? 13.289 1.82 9.664 1 95.88 80 HIS A CA 1
ATOM 642 C C . HIS A 1 80 ? 12.953 3.117 8.938 1 95.88 80 HIS A C 1
ATOM 644 O O . HIS A 1 80 ? 13.453 4.184 9.297 1 95.88 80 HIS A O 1
ATOM 650 N N . VAL A 1 81 ? 12.133 3.027 7.953 1 97.56 81 VAL A N 1
ATOM 651 C CA . VAL A 1 81 ? 11.836 4.223 7.172 1 97.56 81 VAL A CA 1
ATOM 652 C C . VAL A 1 81 ? 10.43 4.715 7.492 1 97.56 81 VAL A C 1
ATOM 654 O O . VAL A 1 81 ? 10.195 5.922 7.594 1 97.56 81 VAL A O 1
ATOM 657 N N . LEU A 1 82 ? 9.531 3.762 7.648 1 97.88 82 LEU A N 1
ATOM 658 C CA . LEU A 1 82 ? 8.125 4.148 7.73 1 97.88 82 LEU A CA 1
ATOM 659 C C . LEU A 1 82 ? 7.566 3.869 9.125 1 97.88 82 LEU A C 1
ATOM 661 O O . LEU A 1 82 ? 6.371 4.051 9.359 1 97.88 82 LEU A O 1
ATOM 665 N N . GLY A 1 83 ? 8.414 3.451 9.992 1 97.88 83 GLY A N 1
ATOM 666 C CA . GLY A 1 83 ? 7.949 3.223 11.352 1 97.88 83 GLY A CA 1
ATOM 667 C C . GLY A 1 83 ? 7.566 4.5 12.07 1 97.88 83 GLY A C 1
ATOM 668 O O . GLY A 1 83 ? 8.141 5.562 11.812 1 97.88 83 GLY A O 1
ATOM 669 N N . ASN A 1 84 ? 6.711 4.355 13.031 1 97.56 84 ASN A N 1
ATOM 670 C CA . ASN A 1 84 ? 6.207 5.516 13.758 1 97.56 84 ASN A CA 1
ATOM 671 C C . ASN A 1 84 ? 7.332 6.27 14.461 1 97.56 84 ASN A C 1
ATOM 673 O O . ASN A 1 84 ? 7.348 7.504 14.469 1 97.56 84 ASN A O 1
ATOM 677 N N . SER A 1 85 ? 8.195 5.574 15.016 1 97.31 85 SER A N 1
ATOM 678 C CA . SER A 1 85 ? 9.297 6.207 15.734 1 97.31 85 SER A CA 1
ATOM 679 C C . SER A 1 85 ? 10.133 7.082 14.812 1 97.31 85 SER A C 1
ATOM 681 O O . SER A 1 85 ? 10.453 8.219 15.148 1 97.31 85 SER A O 1
ATOM 683 N N . ILE A 1 86 ? 10.461 6.562 13.664 1 97.81 86 ILE A N 1
ATOM 684 C CA . ILE A 1 86 ? 11.289 7.289 12.711 1 97.81 86 ILE A CA 1
ATOM 685 C C . ILE A 1 86 ? 10.5 8.461 12.133 1 97.81 86 ILE A C 1
ATOM 687 O O . ILE A 1 86 ? 11.016 9.578 12.047 1 97.81 86 ILE A O 1
ATOM 691 N N . LEU A 1 87 ? 9.289 8.242 11.773 1 98.69 87 LEU A N 1
ATOM 692 C CA . LEU A 1 87 ? 8.453 9.305 11.219 1 98.69 87 LEU A CA 1
ATOM 693 C C . LEU A 1 87 ? 8.297 10.445 12.219 1 98.69 87 LEU A C 1
ATOM 695 O O . LEU A 1 87 ? 8.43 11.617 11.852 1 98.69 87 LEU A O 1
ATOM 699 N N . GLY A 1 88 ? 7.973 10.062 13.453 1 98.5 88 GLY A N 1
ATOM 700 C CA . GLY A 1 88 ? 7.832 11.062 14.492 1 98.5 88 GLY A CA 1
ATOM 701 C C . GLY A 1 88 ? 9.094 11.875 14.719 1 98.5 88 GLY A C 1
ATOM 702 O O . GLY A 1 88 ? 9.055 13.102 14.758 1 98.5 88 GLY A O 1
ATOM 703 N N . ARG A 1 89 ? 10.227 11.188 14.828 1 98.12 89 ARG A N 1
ATOM 704 C CA . ARG A 1 89 ? 11.516 11.844 15.055 1 98.12 89 ARG A CA 1
ATOM 705 C C . ARG A 1 89 ? 11.883 12.75 13.883 1 98.12 89 ARG A C 1
ATOM 707 O O . ARG A 1 89 ? 12.359 13.867 14.086 1 98.12 89 ARG A O 1
ATOM 714 N N . THR A 1 90 ? 11.688 12.266 12.703 1 98.31 90 THR A N 1
ATOM 715 C CA . THR A 1 90 ? 11.984 13.031 11.5 1 98.31 90 THR A CA 1
ATOM 716 C C . THR A 1 90 ? 11.148 14.305 11.453 1 98.31 90 THR A C 1
ATOM 718 O O . THR A 1 90 ? 11.672 15.391 11.195 1 98.31 90 THR A O 1
ATOM 721 N N . GLY A 1 91 ? 9.852 14.18 11.695 1 98.62 91 GLY A N 1
ATOM 722 C CA . GLY A 1 91 ? 8.984 15.344 11.688 1 98.62 91 GLY A CA 1
ATOM 723 C C . GLY A 1 91 ? 9.43 16.422 12.664 1 98.62 91 GLY A C 1
ATOM 724 O O . GLY A 1 91 ? 9.477 17.609 12.312 1 98.62 91 GLY A O 1
ATOM 725 N N . ILE A 1 92 ? 9.773 15.992 13.852 1 98.44 92 ILE A N 1
ATOM 726 C CA . ILE A 1 92 ? 10.203 16.938 14.875 1 98.44 92 ILE A CA 1
ATOM 727 C C . ILE A 1 92 ? 11.539 17.562 14.477 1 98.44 92 ILE A C 1
ATOM 729 O O . ILE A 1 92 ? 11.703 18.781 14.547 1 98.44 92 ILE A O 1
ATOM 733 N N . ARG A 1 93 ? 12.469 16.75 14.031 1 98.31 93 ARG A N 1
ATOM 734 C CA . ARG A 1 93 ? 13.789 17.219 13.625 1 98.31 93 ARG A CA 1
ATOM 735 C C . ARG A 1 93 ? 13.688 18.266 12.516 1 98.31 93 ARG A C 1
ATOM 737 O O . ARG A 1 93 ? 14.445 19.234 12.5 1 98.31 93 ARG A O 1
ATOM 744 N N . MET A 1 94 ? 12.727 18.125 11.656 1 98.62 94 MET A N 1
ATOM 745 C CA . MET A 1 94 ? 12.586 18.984 10.484 1 98.62 94 MET A CA 1
ATOM 746 C C . MET A 1 94 ? 11.789 20.234 10.828 1 98.62 94 MET A C 1
ATOM 748 O O . MET A 1 94 ? 11.727 21.172 10.031 1 98.62 94 MET A O 1
ATOM 752 N N . GLY A 1 95 ? 11.109 20.234 11.977 1 98.44 95 GLY A N 1
ATOM 753 C CA . GLY A 1 95 ? 10.359 21.406 12.422 1 98.44 95 GLY A CA 1
ATOM 754 C C . GLY A 1 95 ? 8.906 21.375 11.992 1 98.44 95 GLY A C 1
ATOM 755 O O . GLY A 1 95 ? 8.227 22.406 12.023 1 98.44 95 GLY A O 1
ATOM 756 N N . LEU A 1 96 ? 8.406 20.188 11.672 1 98.81 96 LEU A N 1
ATOM 757 C CA . LEU A 1 96 ? 7.031 20.094 11.195 1 98.81 96 LEU A CA 1
ATOM 758 C C . LEU A 1 96 ? 6.047 20.25 12.352 1 98.81 96 LEU A C 1
ATOM 760 O O . LEU A 1 96 ? 4.867 20.531 12.125 1 98.81 96 LEU A O 1
ATOM 764 N N . ASN A 1 97 ? 6.496 20.016 13.586 1 97.94 97 ASN A N 1
ATOM 765 C CA . ASN A 1 97 ? 5.633 20.156 14.75 1 97.94 97 ASN A CA 1
ATOM 766 C C . ASN A 1 97 ? 5.117 21.578 14.898 1 97.94 97 ASN A C 1
ATOM 768 O O . ASN A 1 97 ? 4.039 21.797 15.453 1 97.94 97 ASN A O 1
ATOM 772 N N . TYR A 1 98 ? 5.762 22.547 14.289 1 97.56 98 TYR A N 1
ATOM 773 C CA . TYR A 1 98 ? 5.336 23.938 14.367 1 97.56 98 TYR A CA 1
ATOM 774 C C . TYR A 1 98 ? 4.305 24.25 13.289 1 97.56 98 TYR A C 1
ATOM 776 O O . TYR A 1 98 ? 3.717 25.328 13.289 1 97.56 98 TYR A O 1
ATOM 784 N N . CYS A 1 99 ? 4.039 23.281 12.398 1 98.38 99 CYS A N 1
ATOM 785 C CA . CYS A 1 99 ? 3.156 23.531 11.266 1 98.38 99 CYS A CA 1
ATOM 786 C C . CYS A 1 99 ? 1.746 23.031 11.555 1 98.38 99 CYS A C 1
ATOM 788 O O . CYS A 1 99 ? 0.824 23.281 10.773 1 98.38 99 CYS A O 1
ATOM 790 N N . LEU A 1 100 ? 1.508 22.359 12.672 1 98.19 100 LEU A N 1
ATOM 791 C CA . LEU A 1 100 ? 0.259 21.641 12.891 1 98.19 100 LEU A CA 1
ATOM 792 C C . LEU A 1 100 ? -0.793 22.547 13.516 1 98.19 100 LEU A C 1
ATOM 794 O O . LEU A 1 100 ? -0.463 23.438 14.305 1 98.19 100 LEU A O 1
ATOM 798 N N . ASN A 1 101 ? -2.018 22.344 13.094 1 97.31 101 ASN A N 1
ATOM 799 C CA . ASN A 1 101 ? -3.17 22.891 13.797 1 97.31 101 ASN A CA 1
ATOM 800 C C . ASN A 1 101 ? -3.615 21.984 14.938 1 97.31 101 ASN A C 1
ATOM 802 O O . ASN A 1 101 ? -4.113 20.891 14.703 1 97.31 101 ASN A O 1
ATOM 806 N N . LEU A 1 102 ? -3.43 22.469 16.141 1 96.12 102 LEU A N 1
ATOM 807 C CA . LEU A 1 102 ? -3.693 21.625 17.312 1 96.12 102 LEU A CA 1
ATOM 808 C C . LEU A 1 102 ? -4.934 22.109 18.062 1 96.12 102 LEU A C 1
ATOM 810 O O . LEU A 1 102 ? -5.309 23.281 17.938 1 96.12 102 LEU A O 1
ATOM 814 N N . ASN A 1 103 ? -5.527 21.172 18.797 1 93.44 103 ASN A N 1
ATOM 815 C CA . ASN A 1 103 ? -6.617 21.562 19.688 1 93.44 103 ASN A CA 1
ATOM 816 C C . ASN A 1 103 ? -6.148 22.562 20.75 1 93.44 103 ASN A C 1
ATOM 818 O O . ASN A 1 103 ? -5.008 22.5 21.203 1 93.44 103 ASN A O 1
ATOM 822 N N . PRO A 1 104 ? -7.164 23.359 21.141 1 89.94 104 PRO A N 1
ATOM 823 C CA . PRO A 1 104 ? -6.801 24.281 22.219 1 89.94 104 PRO A CA 1
ATOM 824 C C . PRO A 1 104 ? -6.289 23.562 23.453 1 89.94 104 PRO A C 1
ATOM 826 O O . PRO A 1 104 ? -6.832 22.516 23.844 1 89.94 104 PRO A O 1
ATOM 829 N N . GLY A 1 105 ? -5.191 23.984 24 1 90.75 105 GLY A N 1
ATOM 830 C CA . GLY A 1 105 ? -4.66 23.391 25.219 1 90.75 105 GLY A CA 1
ATOM 831 C C . GLY A 1 105 ? -3.543 22.391 24.969 1 90.75 105 GLY A C 1
ATOM 832 O O . GLY A 1 105 ? -2.805 22.031 25.891 1 90.75 105 GLY A O 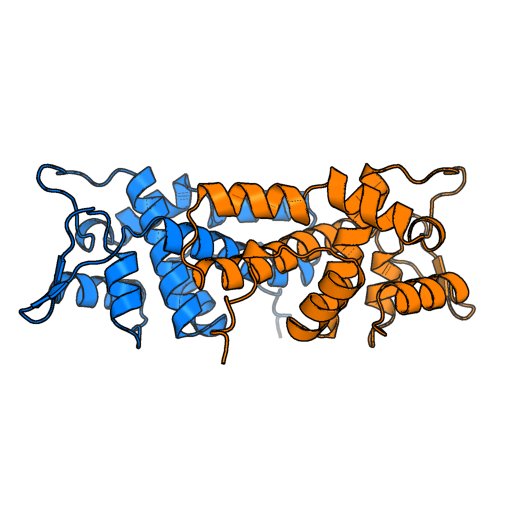1
ATOM 833 N N . THR A 1 106 ? -3.551 21.859 23.703 1 91.56 106 THR A N 1
ATOM 834 C CA . THR A 1 106 ? -2.439 20.969 23.375 1 91.56 106 THR A CA 1
ATOM 835 C C . THR A 1 106 ? -1.157 21.766 23.156 1 91.56 106 THR A C 1
ATOM 837 O O . THR A 1 106 ? -1.065 22.562 22.219 1 91.56 106 THR A O 1
ATOM 840 N N . THR A 1 107 ? -0.172 21.578 24.047 1 88.31 107 THR A N 1
ATOM 841 C CA . THR A 1 107 ? 1.008 22.438 23.984 1 88.31 107 THR A CA 1
ATOM 842 C C . THR A 1 107 ? 2.18 21.703 23.344 1 88.31 107 THR A C 1
ATOM 844 O O . THR A 1 107 ? 3.156 22.328 22.922 1 88.31 107 THR A O 1
ATOM 847 N N . GLU A 1 108 ?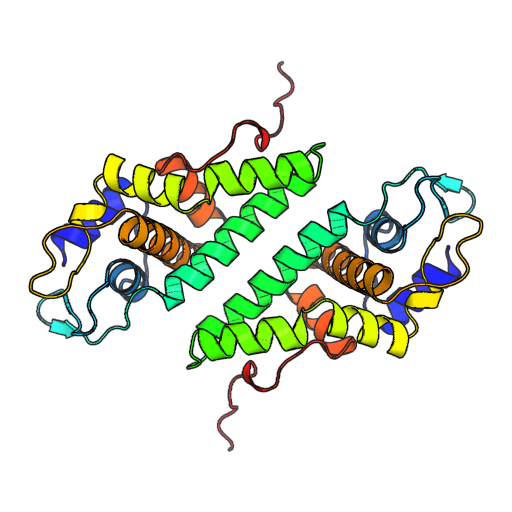 2.08 20.422 23.344 1 93.44 108 GLU A N 1
ATOM 848 C CA . GLU A 1 108 ? 3.199 19.672 22.781 1 93.44 108 GLU A CA 1
ATOM 849 C C . GLU A 1 108 ? 2.721 18.625 21.781 1 93.44 108 GLU A C 1
ATOM 851 O O . GLU A 1 108 ? 1.686 17.984 21.984 1 93.44 108 GLU A O 1
ATOM 856 N N . VAL A 1 109 ? 3.496 18.547 20.734 1 96.12 109 VAL A N 1
ATOM 857 C CA . VAL A 1 109 ? 3.246 17.5 19.75 1 96.12 109 VAL A CA 1
ATOM 858 C C . VAL A 1 109 ? 4.023 16.234 20.125 1 96.12 109 VAL A C 1
ATOM 860 O O . VAL A 1 109 ? 5.258 16.25 20.172 1 96.12 109 VAL A O 1
ATOM 863 N N . SER A 1 110 ? 3.273 15.172 20.422 1 96.06 110 SER A N 1
ATOM 864 C CA . SER A 1 110 ? 3.932 13.914 20.75 1 96.06 110 SER A CA 1
ATOM 865 C C . SER A 1 110 ? 4.547 13.273 19.516 1 96.06 110 SER A C 1
ATOM 867 O O . SER A 1 110 ? 4.238 13.656 18.375 1 96.06 110 SER A O 1
ATOM 869 N N . HIS A 1 111 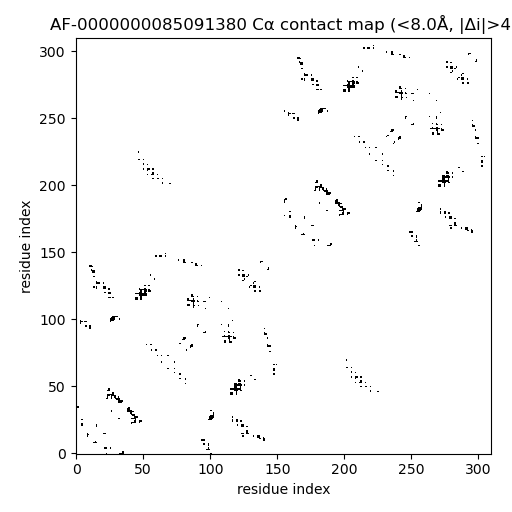? 5.387 12.312 19.766 1 96.12 111 HIS A N 1
ATOM 870 C CA . HIS A 1 111 ? 5.988 11.578 18.672 1 96.12 111 HIS A CA 1
ATOM 871 C C . HIS A 1 111 ? 4.922 10.875 17.828 1 96.12 111 HIS A C 1
ATOM 873 O O . HIS A 1 111 ? 5.012 10.844 16.594 1 96.12 111 HIS A O 1
ATOM 879 N N . ASP A 1 112 ? 3.943 10.336 18.5 1 97.06 112 ASP A N 1
ATOM 880 C CA . ASP A 1 112 ? 2.867 9.648 17.797 1 97.06 112 ASP A CA 1
ATOM 881 C C . ASP A 1 112 ? 2.064 10.617 16.922 1 97.06 112 ASP A C 1
ATOM 883 O O . ASP A 1 112 ? 1.698 10.297 15.797 1 97.06 112 ASP A O 1
ATOM 887 N N . MET A 1 113 ? 1.765 11.766 17.469 1 97.5 113 MET A N 1
ATOM 888 C CA . MET A 1 113 ? 1.062 12.797 16.703 1 97.5 113 MET A CA 1
ATOM 889 C C . MET A 1 113 ? 1.863 13.211 15.477 1 97.5 113 MET A C 1
ATOM 891 O O . MET A 1 113 ? 1.301 13.391 14.398 1 97.5 113 MET A O 1
ATOM 895 N N . MET A 1 114 ? 3.158 13.305 15.719 1 98.56 114 MET A N 1
ATOM 896 C CA . MET A 1 114 ? 4.012 13.742 14.625 1 98.56 114 MET A CA 1
ATOM 897 C C . MET A 1 114 ? 4.102 12.672 13.539 1 98.56 114 MET A C 1
ATOM 899 O O . MET A 1 114 ? 4.062 12.984 12.344 1 98.56 114 MET A O 1
ATOM 903 N N . ALA A 1 115 ? 4.234 11.414 13.977 1 98.81 115 ALA A N 1
ATOM 904 C CA . ALA A 1 115 ? 4.254 10.32 13.008 1 98.81 115 ALA A CA 1
ATOM 905 C C . ALA A 1 115 ? 2.994 10.328 12.148 1 98.81 115 ALA A C 1
ATOM 907 O O . ALA A 1 115 ? 3.07 10.227 10.922 1 98.81 115 ALA A O 1
ATOM 908 N N . THR A 1 116 ? 1.869 10.492 12.758 1 98.62 116 THR A N 1
ATOM 909 C CA . THR A 1 116 ? 0.59 10.555 12.062 1 98.62 116 THR A CA 1
ATOM 910 C C . THR A 1 116 ? 0.575 11.719 11.07 1 98.62 116 THR A C 1
ATOM 912 O O . THR A 1 116 ? 0.13 11.562 9.93 1 98.62 116 THR A O 1
ATOM 915 N N . SER A 1 117 ? 1.077 12.828 11.516 1 98.81 117 SER A N 1
ATOM 916 C CA . SER A 1 117 ? 1.056 14.023 10.68 1 98.81 117 SER A CA 1
ATOM 917 C C . SER A 1 117 ? 1.979 13.867 9.477 1 98.81 117 SER A C 1
ATOM 919 O O . SER A 1 117 ? 1.646 14.305 8.367 1 98.81 117 SER A O 1
ATOM 921 N N . VAL A 1 118 ? 3.152 13.219 9.695 1 98.94 118 VAL A N 1
ATOM 922 C CA . VAL A 1 118 ? 4.051 12.969 8.57 1 98.94 118 VAL A CA 1
ATOM 923 C C . VAL A 1 118 ? 3.365 12.055 7.562 1 98.94 118 VAL A C 1
ATOM 925 O O . VAL A 1 118 ? 3.412 12.305 6.355 1 98.94 118 VAL A O 1
ATOM 928 N N . GLU A 1 119 ? 2.723 11.023 8.031 1 98.94 119 GLU A N 1
ATOM 929 C CA . GLU A 1 119 ? 1.983 10.125 7.152 1 98.94 119 GLU A CA 1
ATOM 930 C C . GLU A 1 119 ? 0.921 10.883 6.359 1 98.94 119 GLU A C 1
ATOM 932 O O . GLU A 1 119 ? 0.767 10.672 5.156 1 98.94 119 GLU A O 1
ATOM 937 N N . ALA A 1 120 ? 0.234 11.773 7.027 1 98.88 120 ALA A N 1
ATOM 938 C CA . ALA A 1 120 ? -0.822 12.555 6.387 1 98.88 120 ALA A CA 1
ATOM 939 C C . ALA A 1 120 ? -0.247 13.484 5.32 1 98.88 120 ALA A C 1
ATOM 941 O O . ALA A 1 120 ? -0.847 13.664 4.258 1 98.88 120 ALA A O 1
ATOM 942 N N . ILE A 1 121 ? 0.865 14.055 5.633 1 98.94 121 ILE A N 1
ATOM 943 C CA . ILE A 1 121 ? 1.536 14.914 4.664 1 98.94 121 ILE A CA 1
ATOM 944 C C . ILE A 1 121 ? 1.904 14.102 3.424 1 98.94 121 ILE A C 1
ATOM 946 O O . ILE A 1 121 ? 1.659 14.539 2.297 1 98.94 121 ILE A O 1
ATOM 950 N N . LEU A 1 122 ? 2.457 12.93 3.668 1 98.94 122 LEU A N 1
ATOM 951 C CA . LEU A 1 122 ? 2.773 12.055 2.543 1 98.94 122 LEU A CA 1
ATOM 952 C C . LEU A 1 122 ? 1.516 11.711 1.749 1 98.94 122 LEU A C 1
ATOM 954 O O . LEU A 1 122 ? 1.551 11.648 0.518 1 98.94 122 LEU A O 1
ATOM 958 N N . GLY A 1 123 ? 0.448 11.484 2.465 1 98.88 123 GLY A N 1
ATOM 959 C CA . GLY A 1 123 ? -0.82 11.219 1.803 1 98.88 123 GLY A CA 1
ATOM 960 C C . GLY A 1 123 ? -1.293 12.375 0.94 1 98.88 123 GLY A C 1
ATOM 961 O O . GLY A 1 123 ? -1.703 12.172 -0.205 1 98.88 123 GLY A O 1
ATOM 962 N N . ALA A 1 124 ? -1.229 13.578 1.443 1 98.88 124 ALA A N 1
ATOM 963 C CA . ALA A 1 124 ? -1.621 14.773 0.7 1 98.88 124 ALA A CA 1
ATOM 964 C C . ALA A 1 124 ? -0.784 14.93 -0.566 1 98.88 124 ALA A C 1
ATOM 966 O O . ALA A 1 124 ? -1.32 15.211 -1.642 1 98.88 124 ALA A O 1
ATOM 967 N N . VAL A 1 125 ? 0.461 14.703 -0.406 1 98.88 125 VAL A N 1
ATOM 968 C CA . VAL A 1 125 ? 1.407 14.859 -1.506 1 98.88 125 VAL A CA 1
ATOM 969 C C . VAL A 1 125 ? 1.115 13.82 -2.588 1 98.88 125 VAL A C 1
ATOM 971 O O . VAL A 1 125 ? 1.088 14.148 -3.777 1 98.88 125 VAL A O 1
ATOM 974 N N . HIS A 1 126 ? 0.889 12.633 -2.191 1 98.88 126 HIS A N 1
ATOM 975 C CA . HIS A 1 126 ? 0.633 11.57 -3.158 1 98.88 126 HIS A CA 1
ATOM 976 C C . HIS A 1 126 ? -0.675 11.805 -3.906 1 98.88 126 HIS A C 1
ATOM 978 O O . HIS A 1 126 ? -0.751 11.594 -5.117 1 98.88 126 HIS A O 1
ATOM 984 N N . LEU A 1 127 ? -1.668 12.172 -3.188 1 98.56 127 LEU A N 1
ATOM 985 C CA . LEU A 1 127 ? -2.945 12.453 -3.834 1 98.56 127 LEU A CA 1
ATOM 986 C C . LEU A 1 127 ? -2.816 13.617 -4.812 1 98.56 127 LEU A C 1
ATOM 988 O O . LEU A 1 127 ? -3.502 13.648 -5.836 1 98.56 127 LEU A O 1
ATOM 992 N N . ASP A 1 128 ? -1.967 14.531 -4.543 1 98.62 128 ASP A N 1
ATOM 993 C CA . ASP A 1 128 ? -1.796 15.75 -5.332 1 98.62 128 ASP A CA 1
ATOM 994 C C . ASP A 1 128 ? -0.901 15.5 -6.543 1 98.62 128 ASP A C 1
ATOM 996 O O . ASP A 1 128 ? -1.213 15.93 -7.652 1 98.62 128 ASP A O 1
ATOM 1000 N N . GLY A 1 129 ? 0.219 14.766 -6.289 1 98.38 129 GLY A N 1
ATOM 1001 C CA . GLY A 1 129 ? 1.232 14.711 -7.332 1 98.38 129 GLY A CA 1
ATOM 1002 C C . GLY A 1 129 ? 1.674 13.305 -7.672 1 98.38 129 GLY A C 1
ATOM 1003 O O . GLY A 1 129 ? 2.57 13.109 -8.492 1 98.38 129 GLY A O 1
ATOM 1004 N N . GLY A 1 130 ? 1.152 12.344 -7.047 1 98 130 GLY A N 1
ATOM 1005 C CA . GLY A 1 130 ? 1.435 10.953 -7.375 1 98 130 GLY A CA 1
ATOM 1006 C C . GLY A 1 130 ? 2.768 10.477 -6.836 1 98 130 GLY A C 1
ATOM 1007 O O . GLY A 1 130 ? 3.293 11.039 -5.871 1 98 130 GLY A O 1
ATOM 1008 N N . ASP A 1 131 ? 3.256 9.438 -7.453 1 97.88 131 ASP A N 1
ATOM 1009 C CA . ASP A 1 131 ? 4.465 8.758 -6.988 1 97.88 131 ASP A CA 1
ATOM 1010 C C . ASP A 1 131 ? 5.676 9.68 -7.066 1 97.88 131 ASP A C 1
ATOM 1012 O O . ASP A 1 131 ? 6.555 9.633 -6.203 1 97.88 131 ASP A O 1
ATOM 1016 N N . GLN A 1 132 ? 5.723 10.438 -8.078 1 98.06 132 GLN A N 1
ATOM 1017 C CA . GLN A 1 132 ? 6.875 11.312 -8.258 1 98.06 132 GLN A CA 1
ATOM 1018 C C . GLN A 1 132 ? 6.969 12.336 -7.125 1 98.06 132 GLN A C 1
ATOM 1020 O O . GLN A 1 132 ? 8.047 12.555 -6.566 1 98.06 132 GLN A O 1
ATOM 1025 N N . ALA A 1 133 ? 5.867 12.969 -6.797 1 98.75 133 ALA A N 1
ATOM 1026 C CA . ALA A 1 133 ? 5.836 13.922 -5.695 1 98.75 133 ALA A CA 1
ATOM 1027 C C . ALA A 1 133 ? 6.156 13.242 -4.367 1 98.75 133 ALA A C 1
ATOM 1029 O O . ALA A 1 133 ? 6.926 13.773 -3.561 1 98.75 133 ALA A O 1
ATOM 1030 N N . LEU A 1 134 ? 5.555 12.078 -4.152 1 98.75 134 LEU A N 1
ATOM 1031 C CA . LEU A 1 134 ? 5.805 11.305 -2.939 1 98.75 134 LEU A CA 1
ATOM 1032 C C . LEU A 1 134 ? 7.289 11.008 -2.777 1 98.75 134 LEU A C 1
ATOM 1034 O O . LEU A 1 134 ? 7.859 11.227 -1.705 1 98.75 134 LEU A O 1
ATOM 1038 N N . ALA A 1 135 ? 7.902 10.562 -3.879 1 98.06 135 ALA A N 1
ATOM 1039 C CA . ALA A 1 135 ? 9.328 10.234 -3.869 1 98.06 135 ALA A CA 1
ATOM 1040 C C . ALA A 1 135 ? 10.164 11.453 -3.492 1 98.06 135 ALA A C 1
ATOM 1042 O O . ALA A 1 135 ? 11.078 11.352 -2.666 1 98.06 135 ALA A O 1
ATOM 1043 N N . SER A 1 136 ? 9.867 12.562 -4.062 1 98.56 136 SER A N 1
ATOM 1044 C CA . SER A 1 136 ? 10.625 13.789 -3.828 1 98.56 136 SER A CA 1
ATOM 1045 C C . SER A 1 136 ? 10.508 14.234 -2.375 1 98.56 136 SER A C 1
ATOM 1047 O O . SER A 1 136 ? 11.5 14.617 -1.754 1 98.56 136 SER A O 1
ATOM 1049 N N . VAL A 1 137 ? 9.352 14.156 -1.845 1 98.81 137 VAL A N 1
ATOM 1050 C CA . VAL A 1 137 ? 9.125 14.625 -0.48 1 98.81 137 VAL A CA 1
ATOM 1051 C C . VAL A 1 137 ? 9.773 13.656 0.509 1 98.81 137 VAL A C 1
ATOM 1053 O O . VAL A 1 137 ? 10.359 14.086 1.504 1 98.81 137 VAL A O 1
ATOM 1056 N N . MET A 1 138 ? 9.633 12.359 0.261 1 98.62 138 MET A N 1
ATOM 1057 C CA . MET A 1 138 ? 10.297 11.391 1.129 1 98.62 138 MET A CA 1
ATOM 1058 C C . MET A 1 138 ? 11.805 11.625 1.153 1 98.62 138 MET A C 1
ATOM 1060 O O . MET A 1 138 ? 12.43 11.539 2.209 1 98.62 138 MET A O 1
ATOM 1064 N N . THR A 1 139 ? 12.328 11.914 0 1 97.94 139 THR A N 1
ATOM 1065 C CA . THR A 1 139 ? 13.758 12.211 -0.087 1 97.94 139 THR A CA 1
ATOM 1066 C C . THR A 1 139 ? 14.094 13.477 0.697 1 97.94 139 THR A C 1
ATOM 1068 O O . THR A 1 139 ? 15.055 13.5 1.464 1 97.94 139 THR A O 1
ATOM 1071 N N . ALA A 1 140 ? 13.312 14.523 0.518 1 98.56 140 ALA A N 1
ATOM 1072 C CA . ALA A 1 140 ? 13.531 15.789 1.216 1 98.56 140 ALA A CA 1
ATOM 1073 C C . ALA A 1 140 ? 13.508 15.586 2.729 1 98.56 140 ALA A C 1
ATOM 1075 O O . ALA A 1 140 ? 14.242 16.266 3.459 1 98.56 140 ALA A O 1
ATOM 1076 N N . LEU A 1 141 ? 12.711 14.641 3.215 1 98.56 141 LEU A N 1
ATOM 1077 C CA . LEU A 1 141 ? 12.562 14.398 4.645 1 98.56 141 LEU A CA 1
ATOM 1078 C C . LEU A 1 141 ? 13.578 13.375 5.137 1 98.56 141 LEU A C 1
ATOM 1080 O O . LEU A 1 141 ? 13.641 13.086 6.332 1 98.56 141 LEU A O 1
ATOM 1084 N N . GLY A 1 142 ? 14.281 12.812 4.191 1 97.56 142 GLY A N 1
ATOM 1085 C CA . GLY A 1 142 ? 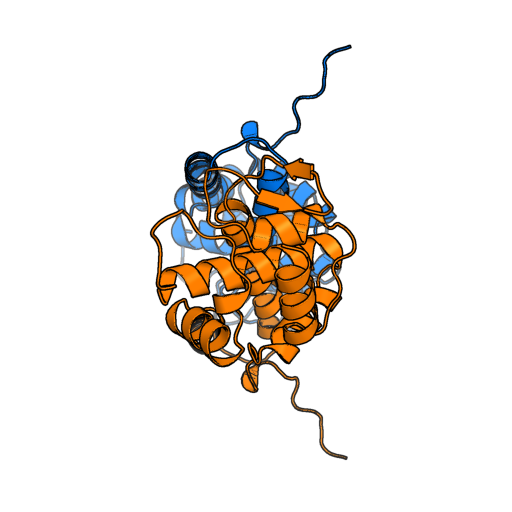15.273 11.805 4.547 1 97.56 142 GLY A CA 1
ATOM 1086 C C . GLY A 1 142 ? 14.664 10.445 4.844 1 97.56 142 GLY A C 1
ATOM 1087 O O . GLY A 1 142 ? 15.266 9.625 5.547 1 97.56 142 GLY A O 1
ATOM 1088 N N . LEU A 1 143 ? 13.453 10.219 4.387 1 97.88 143 LEU A N 1
ATOM 1089 C CA . LEU A 1 143 ? 12.773 8.938 4.559 1 97.88 143 LEU A CA 1
ATOM 1090 C C . LEU A 1 143 ? 13.109 7.988 3.412 1 97.88 143 LEU A C 1
ATOM 1092 O O . LEU A 1 143 ? 12.242 7.664 2.598 1 97.88 143 LEU A O 1
ATOM 1096 N N . THR A 1 144 ? 14.289 7.543 3.332 1 94.44 144 THR A N 1
ATOM 1097 C CA . THR A 1 144 ? 14.828 6.695 2.273 1 94.44 144 THR A CA 1
ATOM 1098 C C . THR A 1 144 ? 15.766 5.637 2.852 1 94.44 144 THR A C 1
ATOM 1100 O O . THR A 1 144 ? 16.062 5.648 4.051 1 94.44 144 THR A O 1
ATOM 1103 N N . SER A 1 145 ? 16.031 4.734 2.115 1 94.62 145 SER A N 1
ATOM 1104 C CA . SER A 1 145 ? 17.016 3.709 2.451 1 94.62 145 SER A CA 1
ATOM 1105 C C . SER A 1 145 ? 18 3.504 1.313 1 94.62 145 SER A C 1
ATOM 1107 O O . SER A 1 145 ? 17.609 3.32 0.16 1 94.62 145 SER A O 1
ATOM 1109 N N . ASP A 1 146 ? 19.25 3.438 1.634 1 90.81 146 ASP A N 1
ATOM 1110 C CA . ASP A 1 146 ? 20.281 3.221 0.639 1 90.81 146 ASP A CA 1
ATOM 1111 C C . ASP A 1 146 ? 20.156 1.846 -0.011 1 90.81 146 ASP A C 1
ATOM 1113 O O . ASP A 1 146 ? 20.625 1.635 -1.133 1 90.81 146 ASP A O 1
ATOM 1117 N N . LEU A 1 147 ? 19.5 0.986 0.652 1 90.75 147 LEU A N 1
ATOM 1118 C CA . LEU A 1 147 ? 19.344 -0.371 0.14 1 90.75 147 LEU A CA 1
ATOM 1119 C C . LEU A 1 147 ? 18.375 -0.401 -1.033 1 90.75 147 LEU A C 1
ATOM 1121 O O . LEU A 1 147 ? 18.359 -1.355 -1.812 1 90.75 147 LEU A O 1
ATOM 1125 N N . LEU A 1 148 ? 17.562 0.645 -1.197 1 91.19 148 LEU A N 1
ATOM 1126 C CA . LEU A 1 148 ? 16.547 0.65 -2.238 1 91.19 148 LEU A CA 1
ATOM 1127 C C . LEU A 1 148 ? 17.016 1.439 -3.455 1 91.19 148 LEU A C 1
ATOM 1129 O O . LEU A 1 148 ? 16.219 1.706 -4.367 1 91.19 148 LEU A O 1
ATOM 1133 N N . VAL A 1 149 ? 18.188 1.927 -3.51 1 80.06 149 VAL A N 1
ATOM 1134 C CA . VAL A 1 149 ? 18.766 2.633 -4.645 1 80.06 149 VAL A CA 1
ATOM 1135 C C . VAL A 1 149 ? 19.562 1.654 -5.512 1 80.06 149 VAL A C 1
ATOM 1137 O O . VAL A 1 149 ? 20.422 0.932 -5.008 1 80.06 149 VAL A O 1
ATOM 1140 N N . PRO A 1 150 ? 18.953 1.556 -6.777 1 69.75 150 PRO A N 1
ATOM 1141 C CA . PRO A 1 150 ? 19.703 0.634 -7.625 1 69.75 150 PRO A CA 1
ATOM 1142 C C . PRO A 1 150 ? 21.203 0.905 -7.598 1 69.75 150 PRO A C 1
ATOM 1144 O O . PRO A 1 150 ? 21.625 2.059 -7.484 1 69.75 150 PRO A O 1
ATOM 1147 N N . LEU A 1 151 ? 22.094 -0.122 -7.375 1 56.12 151 LEU A N 1
ATOM 1148 C CA . LEU A 1 151 ? 23.547 0.008 -7.414 1 56.12 151 LEU A CA 1
ATOM 1149 C C . LEU A 1 151 ? 24 0.623 -8.734 1 56.12 151 LEU A C 1
ATOM 1151 O O . LEU A 1 151 ? 23.609 0.168 -9.805 1 56.12 151 LEU A O 1
ATOM 1155 N N . HIS A 1 152 ? 24 1.871 -9.016 1 50.88 152 HIS A N 1
ATOM 1156 C CA . HIS A 1 152 ? 24.703 2.375 -10.188 1 50.88 152 HIS A CA 1
ATOM 1157 C C . HIS A 1 152 ? 26 1.596 -10.43 1 50.88 152 HIS A C 1
ATOM 1159 O O . HIS A 1 152 ? 26.766 1.355 -9.492 1 50.88 152 HIS A O 1
ATOM 1165 N N . SER A 1 153 ? 26.078 0.657 -11.477 1 39.56 153 SER A N 1
ATOM 1166 C CA . SER A 1 153 ? 27.391 0.317 -12.047 1 39.56 153 SER A CA 1
ATOM 1167 C C . SER A 1 153 ? 28.297 1.537 -12.102 1 39.56 153 SER A C 1
ATOM 1169 O O . SER A 1 153 ? 27.859 2.625 -12.492 1 39.56 153 SER A O 1
ATOM 1171 N N . GLY A 1 154 ? 29.266 1.666 -11.219 1 29.75 154 GLY A N 1
ATOM 1172 C CA . GLY A 1 154 ? 30.344 2.58 -11.555 1 29.75 154 GLY A CA 1
ATOM 1173 C C . GLY A 1 154 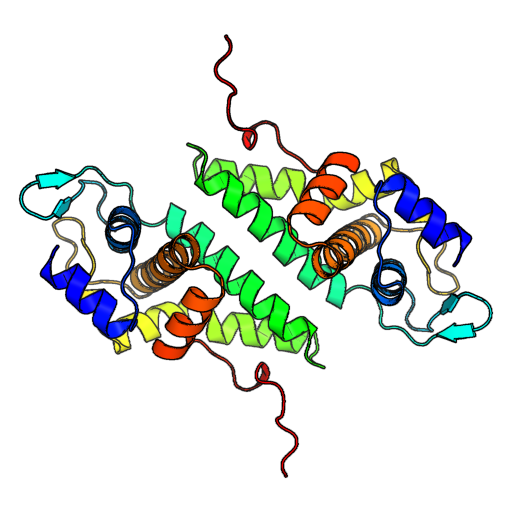? 30.609 2.672 -13.047 1 29.75 154 GLY A C 1
ATOM 1174 O O . GLY A 1 154 ? 30.234 1.773 -13.805 1 29.75 154 GLY A O 1
ATOM 1175 N N . PRO A 1 155 ? 31.297 3.793 -13.523 1 30.61 155 PRO A N 1
ATOM 1176 C CA . PRO A 1 155 ? 31.844 3.631 -14.875 1 30.61 155 PRO A CA 1
ATOM 1177 C C . PRO A 1 155 ? 32.469 2.258 -15.102 1 30.61 155 PRO A C 1
ATOM 1179 O O . PRO A 1 155 ? 32.906 1.612 -14.141 1 30.61 155 PRO A O 1
ATOM 1182 N N . MET B 1 1 ? 3.35 -26.703 -17.094 1 95.88 1 MET B N 1
ATOM 1183 C CA . MET B 1 1 ? 2.924 -25.422 -16.562 1 95.88 1 MET B CA 1
ATOM 1184 C C . MET B 1 1 ? 2.018 -24.688 -17.547 1 95.88 1 MET B C 1
ATOM 1186 O O . MET B 1 1 ? 1.234 -23.828 -17.156 1 95.88 1 MET B O 1
ATOM 1190 N N . GLU B 1 2 ? 2.062 -25.094 -18.859 1 97.38 2 GLU B N 1
ATOM 1191 C CA . GLU B 1 2 ? 1.272 -24.406 -19.891 1 97.38 2 GLU B CA 1
ATOM 1192 C C . GLU B 1 2 ? -0.217 -24.453 -19.562 1 97.38 2 GLU B C 1
ATOM 1194 O O . GLU B 1 2 ? -0.892 -23.422 -19.547 1 97.38 2 GLU B O 1
ATOM 1199 N N . ALA B 1 3 ? -0.71 -25.609 -19.219 1 97.94 3 ALA B N 1
ATOM 1200 C CA . ALA B 1 3 ? -2.131 -25.781 -18.922 1 97.94 3 ALA B CA 1
ATOM 1201 C C . ALA B 1 3 ? -2.51 -25.031 -17.641 1 97.94 3 ALA B C 1
ATOM 1203 O O . ALA B 1 3 ? -3.602 -24.469 -17.547 1 97.94 3 ALA B O 1
ATOM 1204 N N . LYS B 1 4 ? -1.664 -25.047 -16.688 1 98.25 4 LYS B N 1
ATOM 1205 C CA . LYS B 1 4 ? -1.902 -24.359 -15.414 1 98.25 4 LYS B CA 1
ATOM 1206 C C . LYS B 1 4 ? -1.987 -22.844 -15.617 1 98.25 4 LYS B C 1
ATOM 1208 O O . LYS B 1 4 ? -2.879 -22.188 -15.078 1 98.25 4 LYS B O 1
ATOM 1213 N N . VAL B 1 5 ? -1.036 -22.328 -16.406 1 98.56 5 VAL B N 1
ATOM 1214 C CA . VAL B 1 5 ? -1.021 -20.906 -16.703 1 98.56 5 VAL B CA 1
ATOM 1215 C C . VAL B 1 5 ? -2.295 -20.516 -17.453 1 98.56 5 VAL B C 1
ATOM 1217 O O . VAL B 1 5 ? -2.936 -19.516 -17.125 1 98.56 5 VAL B O 1
ATOM 1220 N N . ALA B 1 6 ? -2.633 -21.312 -18.438 1 98.62 6 ALA B N 1
ATOM 1221 C CA . ALA B 1 6 ? -3.844 -21.047 -19.219 1 98.62 6 ALA B CA 1
ATOM 1222 C C . ALA B 1 6 ? -5.082 -21.062 -18.328 1 98.62 6 ALA B C 1
ATOM 1224 O O . ALA B 1 6 ? -5.949 -20.188 -18.438 1 98.62 6 ALA B O 1
ATOM 1225 N N . ALA B 1 7 ? -5.172 -22.031 -17.484 1 98.75 7 ALA B N 1
ATOM 1226 C CA . ALA B 1 7 ? -6.301 -22.156 -16.562 1 98.75 7 ALA B CA 1
ATOM 1227 C C . ALA B 1 7 ? -6.375 -20.953 -15.633 1 98.75 7 ALA B C 1
ATOM 1229 O O . ALA B 1 7 ? -7.449 -20.391 -15.422 1 98.75 7 ALA B O 1
ATOM 1230 N N . CYS B 1 8 ? -5.258 -20.578 -15.07 1 98.81 8 CYS B N 1
ATOM 1231 C CA . CYS B 1 8 ? -5.207 -19.422 -14.172 1 98.81 8 CYS B CA 1
ATOM 1232 C C . CYS B 1 8 ? -5.68 -18.156 -14.875 1 98.81 8 CYS B C 1
ATOM 1234 O O . CYS B 1 8 ? -6.523 -17.438 -14.352 1 98.81 8 CYS B O 1
ATOM 1236 N N . GLN B 1 9 ? -5.121 -17.938 -16.047 1 98.81 9 GLN B N 1
ATOM 1237 C CA . GLN B 1 9 ? -5.445 -16.719 -16.781 1 98.81 9 GLN B CA 1
ATOM 1238 C C . GLN B 1 9 ? -6.918 -16.688 -17.172 1 98.81 9 GLN B C 1
ATOM 1240 O O . GLN B 1 9 ? -7.535 -15.609 -17.203 1 98.81 9 GLN B O 1
ATOM 1245 N N . ARG B 1 10 ? -7.496 -17.812 -17.422 1 98.75 10 ARG B N 1
ATOM 1246 C CA . ARG B 1 10 ? -8.93 -17.891 -17.672 1 98.75 10 ARG B CA 1
ATOM 1247 C C . ARG B 1 10 ? -9.727 -17.531 -16.422 1 98.75 10 ARG B C 1
ATOM 1249 O O . ARG B 1 10 ? -10.688 -16.766 -16.5 1 98.75 10 ARG B O 1
ATOM 1256 N N . ILE B 1 11 ? -9.336 -18.062 -15.336 1 98.81 11 ILE B N 1
ATOM 1257 C CA . ILE B 1 11 ? -10.039 -17.859 -14.078 1 98.81 11 ILE B CA 1
ATOM 1258 C C . ILE B 1 11 ? -9.984 -16.375 -13.703 1 98.81 11 ILE B C 1
ATOM 1260 O O . ILE B 1 11 ? -11 -15.781 -13.336 1 98.81 11 ILE B O 1
ATOM 1264 N N . ILE B 1 12 ? -8.789 -15.758 -13.82 1 98.88 12 ILE B N 1
ATOM 1265 C CA . ILE B 1 12 ? -8.633 -14.383 -13.367 1 98.88 12 ILE B CA 1
ATOM 1266 C C . ILE B 1 12 ? -9.055 -13.422 -14.477 1 98.88 12 ILE B C 1
ATOM 1268 O O . ILE B 1 12 ? -9.086 -12.203 -14.266 1 98.88 12 ILE B O 1
ATOM 1272 N N . GLN B 1 13 ? -9.328 -14 -15.656 1 98.88 13 GLN B N 1
ATOM 1273 C CA . GLN B 1 13 ? -9.82 -13.242 -16.797 1 98.88 13 GLN B CA 1
ATOM 1274 C C . GLN B 1 13 ? -8.836 -12.141 -17.188 1 98.88 13 GLN B C 1
ATOM 1276 O O . GLN B 1 13 ? -9.234 -11 -17.422 1 98.88 13 GLN B O 1
ATOM 1281 N N . TYR B 1 14 ? -7.613 -12.461 -17.25 1 98.81 14 TYR B N 1
ATOM 1282 C CA . TYR B 1 14 ? -6.527 -11.555 -17.609 1 98.81 14 TYR B CA 1
ATOM 1283 C C . TYR B 1 14 ? -5.32 -12.336 -18.125 1 98.81 14 TYR B C 1
ATOM 1285 O O . TYR B 1 14 ? -4.914 -13.328 -17.516 1 98.81 14 TYR B O 1
ATOM 1293 N N . SER B 1 15 ? -4.824 -11.945 -19.219 1 98.69 15 SER B N 1
ATOM 1294 C CA . SER B 1 15 ? -3.609 -12.547 -19.75 1 98.69 15 SER B CA 1
ATOM 1295 C C . SER B 1 15 ? -2.387 -11.68 -19.453 1 98.69 15 SER B C 1
ATOM 1297 O O . SER B 1 15 ? -2.266 -10.57 -19.984 1 98.69 15 SER B O 1
ATOM 1299 N N . VAL B 1 16 ? -1.581 -12.25 -18.656 1 98.44 16 VAL B N 1
ATOM 1300 C CA . VAL B 1 16 ? -0.36 -11.531 -18.297 1 98.44 16 VAL B CA 1
ATOM 1301 C C . VAL B 1 16 ? 0.596 -11.516 -19.484 1 98.44 16 VAL B C 1
ATOM 1303 O O . VAL B 1 16 ? 0.825 -12.555 -20.125 1 98.44 16 VAL B O 1
ATOM 1306 N N . THR B 1 17 ? 1.129 -10.352 -19.781 1 98.31 17 THR B N 1
ATOM 1307 C CA . THR B 1 17 ? 2.021 -10.203 -20.922 1 98.31 17 THR B CA 1
ATOM 1308 C C . THR B 1 17 ? 3.4 -10.781 -20.609 1 98.31 17 THR B C 1
ATOM 1310 O O . THR B 1 17 ? 3.963 -11.531 -21.406 1 98.31 17 THR B O 1
ATOM 1313 N N . ASP B 1 18 ? 3.988 -10.461 -19.516 1 97.62 18 ASP B N 1
ATOM 1314 C CA . ASP B 1 18 ? 5.266 -11.016 -19.078 1 97.62 18 ASP B CA 1
ATOM 1315 C C . ASP B 1 18 ? 5.078 -12.375 -18.406 1 97.62 18 ASP B C 1
ATOM 1317 O O . ASP B 1 18 ? 4.77 -12.445 -17.219 1 97.62 18 ASP B O 1
ATOM 1321 N N . MET B 1 19 ? 5.355 -13.352 -19.125 1 96.88 19 MET B N 1
ATOM 1322 C CA . MET B 1 19 ? 5.078 -14.711 -18.672 1 96.88 19 MET B CA 1
ATOM 1323 C C . MET B 1 19 ? 5.879 -15.047 -17.422 1 96.88 19 MET B C 1
ATOM 1325 O O . MET B 1 19 ? 5.445 -15.844 -16.594 1 96.88 19 MET B O 1
ATOM 1329 N N . ARG B 1 20 ? 7.008 -14.445 -17.188 1 96.69 20 ARG B N 1
ATOM 1330 C CA . ARG B 1 20 ? 7.809 -14.719 -16 1 96.69 20 ARG B CA 1
ATOM 1331 C C . ARG B 1 20 ? 7.051 -14.344 -14.734 1 96.69 20 ARG B C 1
ATOM 1333 O O . ARG B 1 20 ? 7.195 -15 -13.695 1 96.69 20 ARG B O 1
ATOM 1340 N N . LEU B 1 21 ? 6.234 -13.305 -14.875 1 98.12 21 LEU B N 1
ATOM 1341 C CA . LEU B 1 21 ? 5.457 -12.836 -13.734 1 98.12 21 LEU B CA 1
ATOM 1342 C C . LEU B 1 21 ? 4.418 -13.867 -13.312 1 98.12 21 LEU B C 1
ATOM 1344 O O . LEU B 1 21 ? 4.309 -14.203 -12.133 1 98.12 21 LEU B O 1
ATOM 1348 N N . ILE B 1 22 ? 3.691 -14.375 -14.281 1 98.62 22 ILE B N 1
ATOM 1349 C CA . ILE B 1 22 ? 2.627 -15.312 -13.938 1 98.62 22 ILE B CA 1
ATOM 1350 C C . ILE B 1 22 ? 3.232 -16.641 -13.516 1 98.62 22 ILE B C 1
ATOM 1352 O O . ILE B 1 22 ? 2.709 -17.312 -12.617 1 98.62 22 ILE B O 1
ATOM 1356 N N . LEU B 1 23 ? 4.312 -17.031 -14.164 1 98.5 23 LEU B N 1
ATOM 1357 C CA . LEU B 1 23 ? 4.988 -18.266 -13.766 1 98.5 23 LEU B CA 1
ATOM 1358 C C . LEU B 1 23 ? 5.5 -18.172 -12.328 1 98.5 23 LEU B C 1
ATOM 1360 O O . LEU B 1 23 ? 5.352 -19.109 -11.547 1 98.5 23 LEU B O 1
ATOM 1364 N N . GLU B 1 24 ? 6.059 -17.047 -11.977 1 97.75 24 GLU B N 1
ATOM 1365 C CA . GLU B 1 24 ? 6.508 -16.844 -10.602 1 97.75 24 GLU B CA 1
ATOM 1366 C C . GLU B 1 24 ? 5.336 -16.859 -9.633 1 97.75 24 GLU B C 1
ATOM 1368 O O . GLU B 1 24 ? 5.418 -17.453 -8.555 1 97.75 24 GLU B O 1
ATOM 1373 N N . ALA B 1 25 ? 4.246 -16.234 -10.016 1 98.62 25 ALA B N 1
ATOM 1374 C CA . ALA B 1 25 ? 3.072 -16.141 -9.148 1 98.62 25 ALA B CA 1
ATOM 1375 C C . ALA B 1 25 ? 2.541 -17.531 -8.805 1 98.62 25 ALA B C 1
ATOM 1377 O O . ALA B 1 25 ? 2.023 -17.75 -7.707 1 98.62 25 ALA B O 1
ATOM 1378 N N . LEU B 1 26 ? 2.736 -18.438 -9.719 1 98.44 26 LEU B N 1
ATOM 1379 C CA . LEU B 1 26 ? 2.166 -19.781 -9.547 1 98.44 26 LEU B CA 1
ATOM 1380 C C . LEU B 1 26 ? 3.197 -20.734 -8.961 1 98.44 26 LEU B C 1
ATOM 1382 O O . LEU B 1 26 ? 2.891 -21.906 -8.703 1 98.44 26 LEU B O 1
ATOM 1386 N N . ASN B 1 27 ? 4.371 -20.25 -8.727 1 98.06 27 ASN B N 1
ATOM 1387 C CA . ASN B 1 27 ? 5.453 -21.125 -8.312 1 98.06 27 ASN B CA 1
ATOM 1388 C C . ASN B 1 27 ? 5.598 -21.172 -6.797 1 98.06 27 ASN B C 1
ATOM 1390 O O . ASN B 1 27 ? 6.148 -20.25 -6.199 1 98.06 27 ASN B O 1
ATOM 1394 N N . MET B 1 28 ? 5.184 -22.25 -6.191 1 97.12 28 MET B N 1
ATOM 1395 C CA . MET B 1 28 ? 5.367 -22.438 -4.758 1 97.12 28 MET B CA 1
ATOM 1396 C C . MET B 1 28 ? 6.484 -23.438 -4.48 1 97.12 28 MET B C 1
ATOM 1398 O O . MET B 1 28 ? 6.742 -23.781 -3.326 1 97.12 28 MET B O 1
ATOM 1402 N N . SER B 1 29 ? 7.105 -23.797 -5.52 1 94 29 SER B N 1
ATOM 1403 C CA . SER B 1 29 ? 8.172 -24.797 -5.398 1 94 29 SER B CA 1
ATOM 1404 C C . SER B 1 29 ? 9.547 -24.125 -5.355 1 94 29 SER B C 1
ATOM 1406 O O . SER B 1 29 ? 9.797 -23.156 -6.086 1 94 29 SER B O 1
ATOM 1408 N N . GLY B 1 30 ? 10.422 -24.562 -4.602 1 89.62 30 GLY B N 1
ATOM 1409 C CA . GLY B 1 30 ? 11.781 -24.062 -4.539 1 89.62 30 GLY B CA 1
ATOM 1410 C C . GLY B 1 30 ? 12.695 -24.656 -5.598 1 89.62 30 GLY B C 1
ATOM 1411 O O . GLY B 1 30 ? 13.844 -24.25 -5.738 1 89.62 30 GLY B O 1
ATOM 1412 N N . GLN B 1 31 ? 12.266 -25.578 -6.441 1 87.38 31 GLN B N 1
ATOM 1413 C CA . GLN B 1 31 ? 13.102 -26.328 -7.371 1 87.38 31 GLN B CA 1
ATOM 1414 C C . GLN B 1 31 ? 12.961 -25.797 -8.797 1 87.38 31 GLN B C 1
ATOM 1416 O O . GLN B 1 31 ? 13.68 -26.234 -9.695 1 87.38 31 GLN B O 1
ATOM 1421 N N . GLY B 1 32 ? 12.148 -24.844 -9.047 1 87.88 32 GLY B N 1
ATOM 1422 C CA . GLY B 1 32 ? 11.914 -24.359 -10.391 1 87.88 32 GLY B CA 1
ATOM 1423 C C . GLY B 1 32 ? 10.75 -25.047 -11.078 1 87.88 32 GLY B C 1
ATOM 1424 O O . GLY B 1 32 ? 9.883 -25.625 -10.422 1 87.88 32 GLY B O 1
ATOM 1425 N N . LEU B 1 33 ? 10.609 -24.781 -12.43 1 94.69 33 LEU B N 1
ATOM 1426 C CA . LEU B 1 33 ? 9.492 -25.344 -13.18 1 94.69 33 LEU B CA 1
ATOM 1427 C C . LEU B 1 33 ? 9.836 -25.484 -14.656 1 94.69 33 LEU B C 1
ATOM 1429 O O . LEU B 1 33 ? 10.812 -24.891 -15.125 1 94.69 33 LEU B O 1
ATOM 1433 N N . PHE B 1 34 ? 9.102 -26.359 -15.32 1 93.75 34 PHE B N 1
ATOM 1434 C CA . PHE B 1 34 ? 9.219 -26.484 -16.766 1 93.75 34 PHE B CA 1
ATOM 1435 C C . PHE B 1 34 ? 8.133 -25.688 -17.469 1 93.75 34 PHE B C 1
ATOM 1437 O O . PHE B 1 34 ? 6.957 -25.75 -17.094 1 93.75 34 PHE B O 1
ATOM 1444 N N . PHE B 1 35 ? 8.547 -24.938 -18.438 1 96.38 35 PHE B N 1
ATOM 1445 C CA . PHE B 1 35 ? 7.609 -24.172 -19.25 1 96.38 35 PHE B CA 1
ATOM 1446 C C . PHE B 1 35 ? 8.094 -24.078 -20.703 1 96.38 35 PHE B C 1
ATOM 1448 O O . PHE B 1 35 ? 9.258 -23.734 -20.953 1 96.38 35 PHE B O 1
ATOM 1455 N N . GLN B 1 36 ? 7.184 -24.469 -21.641 1 95.56 36 GLN B N 1
ATOM 1456 C CA . GLN B 1 36 ? 7.477 -24.484 -23.078 1 95.56 36 GLN B CA 1
ATOM 1457 C C . GLN B 1 36 ? 8.758 -25.266 -23.359 1 95.56 36 GLN B C 1
ATOM 1459 O O . GLN B 1 36 ? 9.625 -24.781 -24.094 1 95.56 36 GLN B O 1
ATOM 1464 N N . GLY B 1 37 ? 8.961 -26.359 -22.688 1 94.56 37 GLY B N 1
ATOM 1465 C CA . GLY B 1 37 ? 10.031 -27.297 -22.938 1 94.56 37 GLY B CA 1
ATOM 1466 C C . GLY B 1 37 ? 11.352 -26.906 -22.312 1 94.56 37 GLY B C 1
ATOM 1467 O O . GLY B 1 37 ? 12.391 -27.5 -22.594 1 94.56 37 GLY B O 1
ATOM 1468 N N . GLN B 1 38 ? 11.336 -25.922 -21.547 1 95.44 38 GLN B N 1
ATOM 1469 C CA . GLN B 1 38 ? 12.562 -25.453 -20.922 1 95.44 38 GLN B CA 1
ATOM 1470 C C . GLN B 1 38 ? 12.43 -25.406 -19.406 1 95.44 38 GLN B C 1
ATOM 1472 O O . GLN B 1 38 ? 11.375 -25.016 -18.875 1 95.44 38 GLN B O 1
ATOM 1477 N N . TRP B 1 39 ? 13.5 -25.859 -18.797 1 94.5 39 TRP B N 1
ATOM 1478 C CA . TRP B 1 39 ? 13.562 -25.719 -17.359 1 94.5 39 TRP B CA 1
ATOM 1479 C C . TRP B 1 39 ? 13.914 -24.281 -16.953 1 94.5 39 TRP B C 1
ATOM 1481 O O . TRP B 1 39 ? 14.812 -23.672 -17.547 1 94.5 39 TRP B O 1
ATOM 1491 N N . MET B 1 40 ? 13.117 -23.797 -16.031 1 94.88 40 MET B N 1
ATOM 1492 C CA . MET B 1 40 ? 13.344 -22.438 -15.57 1 94.88 40 MET B CA 1
ATOM 1493 C C . MET B 1 40 ? 13.547 -22.391 -14.062 1 94.88 40 MET B C 1
ATOM 1495 O O . MET B 1 40 ? 12.766 -22.969 -13.305 1 94.88 40 MET B O 1
ATOM 1499 N N . LYS B 1 41 ? 14.586 -21.766 -13.711 1 93.44 41 LYS B N 1
ATOM 1500 C CA . LYS B 1 41 ? 14.758 -21.453 -12.289 1 93.44 41 LYS B CA 1
ATOM 1501 C C . LYS B 1 41 ? 14.031 -20.172 -11.914 1 93.44 41 LYS B C 1
ATOM 1503 O O . LYS B 1 41 ? 14.336 -19.109 -12.461 1 93.44 41 LYS B O 1
ATOM 1508 N N . LEU B 1 42 ? 13.031 -20.25 -11.109 1 94.5 42 LEU B N 1
ATOM 1509 C CA . LEU B 1 42 ? 12.25 -19.109 -10.641 1 94.5 42 LEU B CA 1
ATOM 1510 C C . LEU B 1 42 ? 12.125 -19.125 -9.125 1 94.5 42 LEU B C 1
ATOM 1512 O O . LEU B 1 42 ? 12.078 -20.188 -8.508 1 94.5 42 LEU B O 1
ATOM 1516 N N . PRO B 1 43 ? 12.102 -17.969 -8.578 1 94.25 43 PRO B N 1
ATOM 1517 C CA . PRO B 1 43 ? 11.852 -17.938 -7.137 1 94.25 43 PRO B CA 1
ATOM 1518 C C . PRO B 1 43 ? 10.422 -18.359 -6.777 1 94.25 43 PRO B C 1
ATOM 1520 O O . PRO B 1 43 ? 9.539 -18.359 -7.637 1 94.25 43 PRO B O 1
ATOM 1523 N N . LYS B 1 44 ? 10.234 -18.734 -5.477 1 96.38 44 LYS B N 1
ATOM 1524 C CA . LYS B 1 44 ? 8.875 -18.906 -4.965 1 96.38 44 LYS B CA 1
ATOM 1525 C C . LYS B 1 44 ? 8.086 -17.609 -5.039 1 96.38 44 LYS B C 1
ATOM 1527 O O . LYS B 1 44 ? 8.68 -16.531 -5.109 1 96.38 44 LYS B O 1
ATOM 1532 N N . ASN B 1 45 ? 6.816 -17.734 -4.914 1 97.62 45 ASN B N 1
ATOM 1533 C CA . ASN B 1 45 ? 5.953 -16.594 -5.199 1 97.62 45 ASN B CA 1
ATOM 1534 C C . ASN B 1 45 ? 5.797 -15.68 -3.979 1 97.62 45 ASN B C 1
ATOM 1536 O O . ASN B 1 45 ? 5.094 -14.672 -4.035 1 97.62 45 ASN B O 1
ATOM 1540 N N . THR B 1 46 ? 6.527 -15.883 -2.898 1 97.31 46 THR B N 1
ATOM 1541 C CA . THR B 1 46 ? 6.359 -15.195 -1.621 1 97.31 46 THR B CA 1
ATOM 1542 C C . THR B 1 46 ? 6.727 -13.719 -1.748 1 97.31 46 THR B C 1
ATOM 1544 O O . THR B 1 46 ? 6.043 -12.852 -1.2 1 97.31 46 THR B O 1
ATOM 1547 N N . ARG B 1 47 ? 7.805 -13.469 -2.512 1 97 47 ARG B N 1
ATOM 1548 C CA . ARG B 1 47 ? 8.188 -12.07 -2.713 1 97 47 ARG B CA 1
ATOM 1549 C C . ARG B 1 47 ? 7.133 -11.32 -3.514 1 97 47 ARG B C 1
ATOM 1551 O O . ARG B 1 47 ? 6.762 -10.195 -3.164 1 97 47 ARG B O 1
ATOM 1558 N N . LEU B 1 48 ? 6.707 -11.93 -4.527 1 97.81 48 LEU B N 1
ATOM 1559 C CA . LEU B 1 48 ? 5.66 -11.344 -5.359 1 97.81 48 LEU B CA 1
ATOM 1560 C C . LEU B 1 48 ? 4.375 -11.156 -4.562 1 97.81 48 LEU B C 1
ATOM 1562 O O . LEU B 1 48 ? 3.641 -10.188 -4.781 1 97.81 48 LEU B O 1
ATOM 1566 N N . ALA B 1 49 ? 4.133 -12.047 -3.648 1 98.81 49 ALA B N 1
ATOM 1567 C CA . ALA B 1 49 ? 2.955 -11.961 -2.787 1 98.81 49 ALA B CA 1
ATOM 1568 C C . ALA B 1 49 ? 3.012 -10.727 -1.898 1 98.81 49 ALA B C 1
ATOM 1570 O O . ALA B 1 49 ? 1.995 -10.055 -1.686 1 98.81 49 ALA B O 1
ATOM 1571 N N . VAL B 1 50 ? 4.168 -10.43 -1.381 1 98.56 50 VAL B N 1
ATOM 1572 C CA . VAL B 1 50 ? 4.332 -9.242 -0.553 1 98.56 50 VAL B CA 1
ATOM 1573 C C . VAL B 1 50 ? 3.971 -7.996 -1.36 1 98.56 50 VAL B C 1
ATOM 1575 O O . VAL B 1 50 ? 3.242 -7.129 -0.878 1 98.56 50 VAL B O 1
ATOM 1578 N N . TYR B 1 51 ? 4.434 -7.977 -2.553 1 98.62 51 TYR B N 1
ATOM 1579 C CA . TYR B 1 51 ? 4.109 -6.855 -3.43 1 98.62 51 TYR B CA 1
ATOM 1580 C C . TYR B 1 51 ? 2.615 -6.812 -3.732 1 98.62 51 TYR B C 1
ATOM 1582 O O . TYR B 1 51 ? 1.997 -5.746 -3.689 1 98.62 51 TYR B O 1
ATOM 1590 N N . GLY B 1 52 ? 2.088 -7.957 -4.07 1 98.81 52 GLY B N 1
ATOM 1591 C CA . GLY B 1 52 ? 0.671 -8.023 -4.387 1 98.81 52 GLY B CA 1
ATOM 1592 C C . GLY B 1 52 ? -0.217 -7.535 -3.26 1 98.81 52 GLY B C 1
ATOM 1593 O O . GLY B 1 52 ? -1.202 -6.832 -3.5 1 98.81 52 GLY B O 1
ATOM 1594 N N . ASP B 1 53 ? 0.133 -7.949 -2.068 1 98.5 53 ASP B N 1
ATOM 1595 C CA . ASP B 1 53 ? -0.604 -7.484 -0.898 1 98.5 53 ASP B CA 1
ATOM 1596 C C . ASP B 1 53 ? -0.562 -5.961 -0.793 1 98.5 53 ASP B C 1
ATOM 1598 O O . ASP B 1 53 ? -1.595 -5.32 -0.593 1 98.5 53 ASP B O 1
ATOM 1602 N N . SER B 1 54 ? 0.624 -5.41 -0.97 1 98.44 54 SER B N 1
ATOM 1603 C CA . SER B 1 54 ? 0.801 -3.965 -0.892 1 98.44 54 SER B CA 1
ATOM 1604 C C . SER B 1 54 ? 0.016 -3.252 -1.989 1 98.44 54 SER B C 1
ATOM 1606 O O . SER B 1 54 ? -0.602 -2.215 -1.743 1 98.44 54 SER B O 1
ATOM 1608 N N . ALA B 1 55 ? 0.035 -3.771 -3.168 1 98.75 55 ALA B N 1
ATOM 1609 C CA . ALA B 1 55 ? -0.643 -3.16 -4.309 1 98.75 55 ALA B CA 1
ATOM 1610 C C . ALA B 1 55 ? -2.156 -3.172 -4.117 1 98.75 55 ALA B C 1
ATOM 1612 O O . ALA B 1 55 ? -2.822 -2.156 -4.332 1 98.75 55 ALA B O 1
ATOM 1613 N N . ALA B 1 56 ? -2.668 -4.27 -3.703 1 98.69 56 ALA B N 1
ATOM 1614 C CA . ALA B 1 56 ? -4.109 -4.398 -3.506 1 98.69 56 ALA B CA 1
ATOM 1615 C C . ALA B 1 56 ? -4.59 -3.492 -2.377 1 98.69 56 ALA B C 1
ATOM 1617 O O . ALA B 1 56 ? -5.625 -2.828 -2.502 1 98.69 56 ALA B O 1
ATOM 1618 N N . ALA B 1 57 ? -3.834 -3.486 -1.325 1 98.44 57 ALA B N 1
ATOM 1619 C CA . ALA B 1 57 ? -4.188 -2.656 -0.177 1 98.44 57 ALA B CA 1
ATOM 1620 C C . ALA B 1 57 ? -4.195 -1.178 -0.551 1 98.44 57 ALA B C 1
ATOM 1622 O O . ALA B 1 57 ? -5.129 -0.449 -0.204 1 98.44 57 ALA B O 1
ATOM 1623 N N . HIS B 1 58 ? -3.152 -0.786 -1.24 1 98.44 58 HIS B N 1
ATOM 1624 C CA . HIS B 1 58 ? -3.068 0.615 -1.636 1 98.44 58 HIS B CA 1
ATOM 1625 C C . HIS B 1 58 ? -4.184 0.98 -2.609 1 98.44 58 HIS B C 1
ATOM 1627 O O . HIS B 1 58 ? -4.777 2.057 -2.504 1 98.44 58 HIS B O 1
ATOM 1633 N N . TYR B 1 59 ? -4.441 0.135 -3.557 1 98.25 59 TYR B N 1
ATOM 1634 C CA . TYR B 1 59 ? -5.504 0.369 -4.523 1 98.25 59 TYR B CA 1
ATOM 1635 C C . TYR B 1 59 ? -6.848 0.556 -3.822 1 98.25 59 TYR B C 1
ATOM 1637 O O . TYR B 1 59 ? -7.578 1.507 -4.109 1 98.25 59 TYR B O 1
ATOM 1645 N N . MET B 1 60 ? -7.172 -0.318 -2.918 1 98 60 MET B N 1
ATOM 1646 C CA . MET B 1 60 ? -8.445 -0.243 -2.199 1 98 60 MET B CA 1
ATOM 1647 C C . MET B 1 60 ? -8.477 0.977 -1.286 1 98 60 MET B C 1
ATOM 1649 O O . MET B 1 60 ? -9.523 1.605 -1.125 1 98 60 MET B O 1
ATOM 1653 N N . CYS B 1 61 ? -7.34 1.268 -0.698 1 98.25 61 CYS B N 1
ATOM 1654 C CA . CYS B 1 61 ? -7.266 2.43 0.181 1 98.25 61 CYS B CA 1
ATOM 1655 C C . CYS B 1 61 ? -7.57 3.713 -0.583 1 98.25 61 CYS B C 1
ATOM 1657 O O . CYS B 1 61 ? -8.234 4.605 -0.062 1 98.25 61 CYS B O 1
ATOM 1659 N N . ARG B 1 62 ? -7.082 3.783 -1.77 1 97.31 62 ARG B N 1
ATOM 1660 C CA . ARG B 1 62 ? -7.359 4.938 -2.619 1 97.31 62 ARG B CA 1
ATOM 1661 C C . ARG B 1 62 ? -8.859 5.102 -2.852 1 97.31 62 ARG B C 1
ATOM 1663 O O . ARG B 1 62 ? -9.367 6.223 -2.869 1 97.31 62 ARG B O 1
ATOM 1670 N N . ARG B 1 63 ? -9.531 4.043 -2.998 1 96.06 63 ARG B N 1
ATOM 1671 C CA . ARG B 1 63 ? -10.977 4.094 -3.176 1 96.06 63 ARG B CA 1
ATOM 1672 C C . ARG B 1 63 ? -11.672 4.48 -1.877 1 96.06 63 ARG B C 1
ATOM 1674 O O . ARG B 1 63 ? -12.617 5.273 -1.887 1 96.06 63 ARG B O 1
ATOM 1681 N N . TRP B 1 64 ? -11.18 3.969 -0.844 1 97.25 64 TRP B N 1
ATOM 1682 C CA . TRP B 1 64 ? -11.773 4.219 0.466 1 97.25 64 TRP B CA 1
ATOM 1683 C C . TRP B 1 64 ? -11.719 5.703 0.814 1 97.25 64 TRP B C 1
ATOM 1685 O O . TRP B 1 64 ? -12.703 6.266 1.306 1 97.25 64 TRP B O 1
ATOM 1695 N N . VAL B 1 65 ? -10.609 6.324 0.515 1 96.12 65 VAL B N 1
ATOM 1696 C CA . VAL B 1 65 ? -10.422 7.707 0.938 1 96.12 65 VAL B CA 1
ATOM 1697 C C . VAL B 1 65 ? -11.375 8.617 0.168 1 96.12 65 VAL B C 1
ATOM 1699 O O . VAL B 1 65 ? -11.602 9.766 0.559 1 96.12 65 VAL B O 1
ATOM 1702 N N . GLU B 1 66 ? -11.898 8.102 -0.916 1 93.81 66 GLU B N 1
ATOM 1703 C CA . GLU B 1 66 ? -12.859 8.867 -1.713 1 93.81 66 GLU B CA 1
ATOM 1704 C C . GLU B 1 66 ? -14.281 8.688 -1.193 1 93.81 66 GLU B C 1
ATOM 1706 O O . GLU B 1 66 ? -15.203 9.352 -1.657 1 93.81 66 GLU B O 1
ATOM 1711 N N . MET B 1 67 ? -14.438 7.82 -0.297 1 94.81 67 MET B N 1
ATOM 1712 C CA . MET B 1 67 ? -15.75 7.5 0.259 1 94.81 67 MET B CA 1
ATOM 1713 C C . MET B 1 67 ? -15.906 8.07 1.663 1 94.81 67 MET B C 1
ATOM 1715 O O . MET B 1 67 ? -14.914 8.266 2.371 1 94.81 67 MET B O 1
ATOM 1719 N N . PRO B 1 68 ? -17.125 8.406 2.006 1 93.62 68 PRO B N 1
ATOM 1720 C CA . PRO B 1 68 ? -17.375 8.883 3.371 1 93.62 68 PRO B CA 1
ATOM 1721 C C . PRO B 1 68 ? -17.422 7.75 4.391 1 93.62 68 PRO B C 1
ATOM 1723 O O . PRO B 1 68 ? -18.438 7.59 5.086 1 93.62 68 PRO B O 1
ATOM 1726 N N . LEU B 1 69 ? -16.391 6.938 4.488 1 95.5 69 LEU B N 1
ATOM 1727 C CA . LEU B 1 69 ? -16.312 5.801 5.398 1 95.5 69 LEU B CA 1
ATOM 1728 C C . LEU B 1 69 ? -15.258 6.047 6.48 1 95.5 69 LEU B C 1
ATOM 1730 O O . LEU B 1 69 ? -14.219 6.656 6.215 1 95.5 69 LEU B O 1
ATOM 1734 N N . THR B 1 70 ? -15.477 5.543 7.586 1 94.94 70 THR B N 1
ATOM 1735 C CA . THR B 1 70 ? -14.586 5.723 8.727 1 94.94 70 THR B CA 1
ATOM 1736 C C . THR B 1 70 ? -13.391 4.785 8.625 1 94.94 70 THR B C 1
ATOM 1738 O O . THR B 1 70 ? -13.375 3.871 7.801 1 94.94 70 THR B O 1
ATOM 1741 N N . LYS B 1 71 ? -12.375 5.031 9.469 1 96.38 71 LYS B N 1
ATOM 1742 C CA . LYS B 1 71 ? -11.219 4.148 9.547 1 96.38 71 LYS B CA 1
ATOM 1743 C C . LYS B 1 71 ? -11.625 2.744 9.984 1 96.38 71 LYS B C 1
ATOM 1745 O O . LYS B 1 71 ? -11.062 1.754 9.516 1 96.38 71 LYS B O 1
ATOM 1750 N N . GLU B 1 72 ? -12.539 2.691 10.898 1 95.88 72 GLU B N 1
ATOM 1751 C CA . GLU B 1 72 ? -13.039 1.399 11.359 1 95.88 72 GLU B CA 1
ATOM 1752 C C . GLU B 1 72 ? -13.656 0.604 10.219 1 95.88 72 GLU B C 1
ATOM 1754 O O . GLU B 1 72 ? -13.422 -0.599 10.086 1 95.88 72 GLU B O 1
ATOM 1759 N N . GLN B 1 73 ? -14.414 1.266 9.445 1 96.06 73 GLN B N 1
ATOM 1760 C CA . GLN B 1 73 ? -15.023 0.621 8.281 1 96.06 73 GLN B CA 1
ATOM 1761 C C . GLN B 1 73 ? -13.961 0.173 7.281 1 96.06 73 GLN B C 1
ATOM 1763 O O . GLN B 1 73 ? -14.078 -0.901 6.688 1 96.06 73 GLN B O 1
ATOM 1768 N N . TRP B 1 74 ? -12.906 0.978 7.133 1 97.31 74 TRP B N 1
ATOM 1769 C CA . TRP B 1 74 ? -11.789 0.592 6.277 1 97.31 74 TRP B CA 1
ATOM 1770 C C . TRP B 1 74 ? -11.117 -0.68 6.793 1 97.31 74 TRP B C 1
ATOM 1772 O O . TRP B 1 74 ? -10.875 -1.614 6.027 1 97.31 74 TRP B O 1
ATOM 1782 N N . THR B 1 75 ? -10.891 -0.712 8.055 1 96.62 75 THR B N 1
ATOM 1783 C CA . THR B 1 75 ? -10.266 -1.877 8.664 1 96.62 75 THR B CA 1
ATOM 1784 C C . THR B 1 75 ? -11.094 -3.133 8.422 1 96.62 75 THR B C 1
ATOM 1786 O O . THR B 1 75 ? -10.555 -4.188 8.094 1 96.62 75 THR B O 1
ATOM 1789 N N . GLY B 1 76 ? -12.352 -2.969 8.555 1 96.81 76 GLY B N 1
ATOM 1790 C CA . GLY B 1 76 ? -13.25 -4.074 8.289 1 96.81 76 GLY B CA 1
ATOM 1791 C C . GLY B 1 76 ? -13.234 -4.523 6.836 1 96.81 76 GLY B C 1
ATOM 1792 O O . GLY B 1 76 ? -13.156 -5.723 6.555 1 96.81 76 GLY B O 1
ATOM 1793 N N . ILE B 1 77 ? -13.25 -3.592 5.918 1 96.31 77 ILE B N 1
ATOM 1794 C CA . ILE B 1 77 ? -13.227 -3.889 4.488 1 96.31 77 ILE B CA 1
ATOM 1795 C C . ILE B 1 77 ? -11.938 -4.633 4.137 1 96.31 77 ILE B C 1
ATOM 1797 O O . ILE B 1 77 ? -11.977 -5.664 3.461 1 96.31 77 ILE B O 1
ATOM 1801 N N . ARG B 1 78 ? -10.844 -4.082 4.574 1 96.94 78 ARG B N 1
ATOM 1802 C CA . ARG B 1 78 ? -9.547 -4.691 4.277 1 96.94 78 ARG B CA 1
ATOM 1803 C C . ARG B 1 78 ? -9.492 -6.133 4.781 1 96.94 78 ARG B C 1
ATOM 1805 O O . ARG B 1 78 ? -9.062 -7.031 4.055 1 96.94 78 ARG B O 1
ATOM 1812 N N . LYS B 1 79 ? -9.93 -6.332 5.973 1 96.44 79 LYS B N 1
ATOM 1813 C CA . LYS B 1 79 ? -9.938 -7.664 6.57 1 96.44 79 LYS B CA 1
ATOM 1814 C C . LYS B 1 79 ? -10.844 -8.609 5.789 1 96.44 79 LYS B C 1
ATOM 1816 O O . LYS B 1 79 ? -10.484 -9.773 5.562 1 96.44 79 LYS B O 1
ATOM 1821 N N . HIS B 1 80 ? -11.914 -8.141 5.281 1 95.81 80 HIS B N 1
ATOM 1822 C CA . HIS B 1 80 ? -12.93 -8.977 4.648 1 95.81 80 HIS B CA 1
ATOM 1823 C C . HIS B 1 80 ? -12.602 -9.234 3.182 1 95.81 80 HIS B C 1
ATOM 1825 O O . HIS B 1 80 ? -13.125 -10.172 2.578 1 95.81 80 HIS B O 1
ATOM 1831 N N . VAL B 1 81 ? -11.766 -8.422 2.623 1 97.5 81 VAL B N 1
ATOM 1832 C CA . VAL B 1 81 ? -11.477 -8.578 1.201 1 97.5 81 VAL B CA 1
ATOM 1833 C C . VAL B 1 81 ? -10.07 -9.133 1.016 1 97.5 81 VAL B C 1
ATOM 1835 O O . VAL B 1 81 ? -9.836 -9.977 0.145 1 97.5 81 VAL B O 1
ATOM 1838 N N . LEU B 1 82 ? -9.164 -8.641 1.846 1 97.81 82 LEU B N 1
ATOM 1839 C CA . LEU B 1 82 ? -7.762 -8.945 1.594 1 97.81 82 LEU B CA 1
ATOM 1840 C C . LEU B 1 82 ? -7.195 -9.844 2.689 1 97.81 82 LEU B C 1
ATOM 1842 O O . LEU B 1 82 ? -6 -10.156 2.691 1 97.81 82 LEU B O 1
ATOM 1846 N N . GLY B 1 83 ? -8.039 -10.25 3.578 1 97.88 83 GLY B N 1
ATOM 1847 C CA . GLY B 1 83 ? -7.566 -11.148 4.613 1 97.88 83 GLY B CA 1
ATOM 1848 C C . GLY B 1 83 ? -7.188 -12.516 4.082 1 97.88 83 GLY B C 1
ATOM 1849 O O . GLY B 1 83 ? -7.77 -13 3.107 1 97.88 83 GLY B O 1
ATOM 1850 N N . ASN B 1 84 ? -6.328 -13.172 4.793 1 97.56 84 ASN B N 1
ATOM 1851 C CA . ASN B 1 84 ? -5.824 -14.469 4.348 1 97.56 84 ASN B CA 1
ATOM 1852 C C . ASN B 1 84 ? -6.945 -15.492 4.227 1 97.56 84 ASN B C 1
ATOM 1854 O O . ASN B 1 84 ? -6.965 -16.281 3.281 1 97.56 84 ASN B O 1
ATOM 1858 N N . SER B 1 85 ? -7.797 -15.477 5.125 1 97.31 85 SER B N 1
ATOM 1859 C CA . SER B 1 85 ? -8.898 -16.438 5.105 1 97.31 85 SER B CA 1
ATOM 1860 C C . SER B 1 85 ? -9.742 -16.281 3.842 1 97.31 85 SER B C 1
ATOM 1862 O O . SER B 1 85 ? -10.062 -17.266 3.18 1 97.31 85 SER B O 1
ATOM 1864 N N . ILE B 1 86 ? -10.062 -15.062 3.512 1 97.81 86 ILE B N 1
ATOM 1865 C CA . ILE B 1 86 ? -10.898 -14.789 2.346 1 97.81 86 ILE B CA 1
ATOM 1866 C C . ILE B 1 86 ? -10.117 -15.094 1.069 1 97.81 86 ILE B C 1
ATOM 1868 O O . ILE B 1 86 ? -10.633 -15.742 0.157 1 97.81 86 ILE B O 1
ATOM 1872 N N . LEU B 1 87 ? -8.906 -14.68 1.007 1 98.69 87 LEU B N 1
ATOM 1873 C CA . LEU B 1 87 ? -8.078 -14.93 -0.171 1 98.69 87 LEU B CA 1
ATOM 1874 C C . LEU B 1 87 ? -7.914 -16.422 -0.417 1 98.69 87 LEU B C 1
ATOM 1876 O O . LEU B 1 87 ? -8.062 -16.891 -1.549 1 98.69 87 LEU B O 1
ATOM 1880 N N . GLY B 1 88 ? -7.59 -17.125 0.678 1 98.5 88 GLY B N 1
ATOM 1881 C CA . GLY B 1 88 ? -7.445 -18.578 0.562 1 98.5 88 GLY B CA 1
ATOM 1882 C C . GLY B 1 88 ? -8.711 -19.266 0.091 1 98.5 88 GLY B C 1
ATOM 1883 O O . GLY B 1 88 ? -8.672 -20.078 -0.833 1 98.5 88 GLY B O 1
ATOM 1884 N N . ARG B 1 89 ? -9.844 -18.906 0.689 1 98.12 89 ARG B N 1
ATOM 1885 C CA . ARG B 1 89 ? -11.125 -19.5 0.331 1 98.12 89 ARG B CA 1
ATOM 1886 C C . ARG B 1 89 ? -11.5 -19.172 -1.11 1 98.12 89 ARG B C 1
ATOM 1888 O O . ARG B 1 89 ? -11.977 -20.047 -1.844 1 98.12 89 ARG B O 1
ATOM 1895 N N . THR B 1 90 ? -11.312 -17.953 -1.494 1 98.31 90 THR B N 1
ATOM 1896 C CA . THR B 1 90 ? -11.617 -17.516 -2.852 1 98.31 90 THR B CA 1
ATOM 1897 C C . THR B 1 90 ? -10.781 -18.297 -3.869 1 98.31 90 THR B C 1
ATOM 1899 O O . THR B 1 90 ? -11.312 -18.781 -4.867 1 98.31 90 THR B O 1
ATOM 1902 N N . GLY B 1 91 ? -9.492 -18.391 -3.631 1 98.62 91 GLY B N 1
ATOM 1903 C CA . GLY B 1 91 ? -8.625 -19.125 -4.539 1 98.62 91 GLY B CA 1
ATOM 1904 C C . GLY B 1 91 ? -9.062 -20.562 -4.742 1 98.62 91 GLY B C 1
ATOM 1905 O O . GLY B 1 91 ? -9.125 -21.047 -5.879 1 98.62 91 GLY B O 1
ATOM 1906 N N . ILE B 1 92 ? -9.398 -21.203 -3.648 1 98.44 92 ILE B N 1
ATOM 1907 C CA . ILE B 1 92 ? -9.828 -22.594 -3.719 1 98.44 92 ILE B CA 1
ATOM 1908 C C . ILE B 1 92 ? -11.164 -22.688 -4.449 1 98.44 92 ILE B C 1
ATOM 1910 O O . ILE B 1 92 ? -11.328 -23.531 -5.344 1 98.44 92 ILE B O 1
ATOM 1914 N N . ARG B 1 93 ? -12.086 -21.844 -4.098 1 98.31 93 ARG B N 1
ATOM 1915 C CA . ARG B 1 93 ? -13.414 -21.828 -4.711 1 98.31 93 ARG B CA 1
ATOM 1916 C C . ARG B 1 93 ? -13.32 -21.641 -6.223 1 98.31 93 ARG B C 1
ATOM 1918 O O . ARG B 1 93 ? -14.078 -22.25 -6.98 1 98.31 93 ARG B O 1
ATOM 1925 N N . MET B 1 94 ? -12.375 -20.875 -6.676 1 98.62 94 MET B N 1
ATOM 1926 C CA . MET B 1 94 ? -12.25 -20.531 -8.086 1 98.62 94 MET B CA 1
ATOM 1927 C C . MET B 1 94 ? -11.445 -21.594 -8.836 1 98.62 94 MET B C 1
ATOM 1929 O O . MET B 1 94 ? -11.391 -21.578 -10.07 1 98.62 94 MET B O 1
ATOM 1933 N N . GLY B 1 95 ? -10.75 -22.469 -8.102 1 98.44 95 GLY B N 1
ATOM 1934 C CA . GLY B 1 95 ? -10 -23.547 -8.719 1 98.44 95 GLY B CA 1
ATOM 1935 C C . GLY B 1 95 ? -8.547 -23.203 -8.977 1 98.44 95 GLY B C 1
ATOM 1936 O O . GLY B 1 95 ? -7.867 -23.875 -9.758 1 98.44 95 GLY B O 1
ATOM 1937 N N . LEU B 1 96 ? -8.055 -22.188 -8.281 1 98.81 96 LEU B N 1
ATOM 1938 C CA . LEU B 1 96 ? -6.684 -21.75 -8.516 1 98.81 96 LEU B CA 1
ATOM 1939 C C . LEU B 1 96 ? -5.691 -22.734 -7.906 1 98.81 96 LEU B C 1
ATOM 1941 O O . LEU B 1 96 ? -4.516 -22.75 -8.273 1 98.81 96 LEU B O 1
ATOM 1945 N N . ASN B 1 97 ? -6.133 -23.547 -6.934 1 98 97 ASN B N 1
ATOM 1946 C CA . ASN B 1 97 ? -5.266 -24.531 -6.305 1 98 97 ASN B CA 1
ATOM 1947 C C . ASN B 1 97 ? -4.75 -25.547 -7.316 1 98 97 ASN B C 1
ATOM 1949 O O . ASN B 1 97 ? -3.672 -26.109 -7.141 1 98 97 ASN B O 1
ATOM 1953 N N . TYR B 1 98 ? -5.406 -25.703 -8.438 1 97.62 98 TYR B N 1
ATOM 1954 C CA . TYR B 1 98 ? -4.984 -26.656 -9.461 1 97.62 98 TYR B CA 1
ATOM 1955 C C . TYR B 1 98 ? -3.959 -26.016 -10.398 1 97.62 98 TYR B C 1
ATOM 1957 O O . TYR B 1 98 ? -3.369 -26.703 -11.234 1 97.62 98 TYR B O 1
ATOM 1965 N N . CYS B 1 99 ? -3.695 -24.719 -10.227 1 98.38 99 CYS B N 1
ATOM 1966 C CA . CYS B 1 99 ? -2.818 -24 -11.141 1 98.38 99 CYS B CA 1
ATOM 1967 C C . CYS B 1 99 ? -1.406 -23.891 -10.578 1 98.38 99 CYS B C 1
ATOM 1969 O O . CYS B 1 99 ? -0.488 -23.453 -11.273 1 98.38 99 CYS B O 1
ATOM 1971 N N . LEU B 1 100 ? -1.163 -24.328 -9.352 1 98.19 100 LEU B N 1
ATOM 1972 C CA . LEU B 1 100 ? 0.091 -24.031 -8.664 1 98.19 100 LEU B CA 1
ATOM 1973 C C . LEU B 1 100 ? 1.142 -25.094 -8.984 1 98.19 100 LEU B C 1
ATOM 1975 O O . LEU B 1 100 ? 0.811 -26.266 -9.172 1 98.19 100 LEU B O 1
ATOM 1979 N N . ASN B 1 101 ? 2.361 -24.641 -9.094 1 97.31 101 ASN B N 1
ATOM 1980 C CA . ASN B 1 101 ? 3.514 -25.531 -9.078 1 97.31 101 ASN B CA 1
ATOM 1981 C C . ASN B 1 101 ? 3.969 -25.828 -7.652 1 97.31 101 ASN B C 1
ATOM 1983 O O . ASN B 1 101 ? 4.461 -24.953 -6.953 1 97.31 101 ASN B O 1
ATOM 1987 N N . LEU B 1 102 ? 3.795 -27.062 -7.258 1 96.25 102 LEU B N 1
ATOM 1988 C CA . LEU B 1 102 ? 4.066 -27.438 -5.871 1 96.25 102 LEU B CA 1
ATOM 1989 C C . LEU B 1 102 ? 5.305 -28.312 -5.773 1 96.25 102 LEU B C 1
ATOM 1991 O O . LEU B 1 102 ? 5.68 -28.984 -6.746 1 96.25 102 LEU B O 1
ATOM 1995 N N . ASN B 1 103 ? 5.906 -28.297 -4.566 1 93.56 103 ASN B N 1
ATOM 1996 C CA . ASN B 1 103 ? 6.992 -29.219 -4.301 1 93.56 103 ASN B CA 1
ATOM 1997 C C . ASN B 1 103 ? 6.527 -30.672 -4.402 1 93.56 103 ASN B C 1
ATOM 1999 O O . ASN B 1 103 ? 5.387 -30.984 -4.055 1 93.56 103 ASN B O 1
ATOM 2003 N N . PRO B 1 104 ? 7.543 -31.484 -4.789 1 89.94 104 PRO B N 1
ATOM 2004 C CA . PRO B 1 104 ? 7.18 -32.906 -4.809 1 89.94 104 PRO B CA 1
ATOM 2005 C C . PRO B 1 104 ? 6.672 -33.406 -3.457 1 89.94 104 PRO B C 1
ATOM 2007 O O . PRO B 1 104 ? 7.223 -33.031 -2.416 1 89.94 104 PRO B O 1
ATOM 2010 N N . GLY B 1 105 ? 5.586 -34.094 -3.426 1 90.88 105 GLY B N 1
ATOM 2011 C CA . GLY B 1 105 ? 5.059 -34.656 -2.195 1 90.88 105 GLY B CA 1
ATOM 2012 C C . GLY B 1 105 ? 3.945 -33.844 -1.585 1 90.88 105 GLY B C 1
ATOM 2013 O O . GLY B 1 105 ? 3.219 -34.312 -0.71 1 90.88 105 GLY B O 1
ATOM 2014 N N . THR B 1 106 ? 3.939 -32.5 -1.97 1 91.69 106 THR B N 1
ATOM 2015 C CA . THR B 1 106 ? 2.832 -31.688 -1.492 1 91.69 106 THR B CA 1
ATOM 2016 C C . THR B 1 106 ? 1.547 -32.031 -2.244 1 91.69 106 THR B C 1
ATOM 2018 O O . THR B 1 106 ? 1.451 -31.797 -3.453 1 91.69 106 THR B O 1
ATOM 2021 N N . THR B 1 107 ? 0.566 -32.594 -1.546 1 88.44 107 THR B N 1
ATOM 2022 C CA . THR B 1 107 ? -0.616 -33.094 -2.238 1 88.44 107 THR B CA 1
ATOM 2023 C C . THR B 1 107 ? -1.789 -32.125 -2.068 1 88.44 107 THR B C 1
ATOM 2025 O O . THR B 1 107 ? -2.773 -32.219 -2.807 1 88.44 107 THR B O 1
ATOM 2028 N N . GLU B 1 108 ? -1.688 -31.328 -1.073 1 93.5 108 GLU B N 1
ATOM 2029 C CA . GLU B 1 108 ? -2.809 -30.438 -0.824 1 93.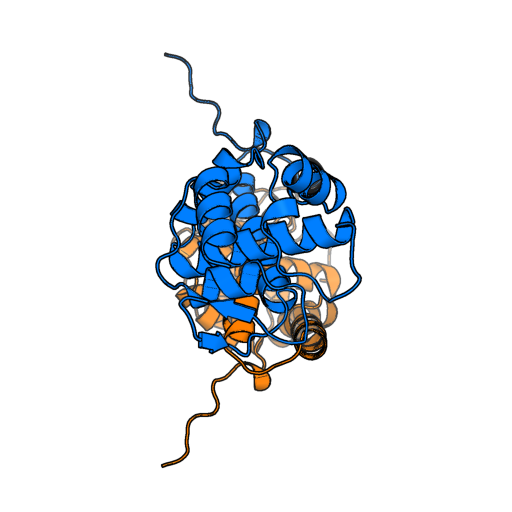5 108 GLU B CA 1
ATOM 2030 C C . GLU B 1 108 ? -2.332 -28.984 -0.662 1 93.5 108 GLU B C 1
ATOM 2032 O O . GLU B 1 108 ? -1.293 -28.734 -0.047 1 93.5 108 GLU B O 1
ATOM 2037 N N . VAL B 1 109 ? -3.107 -28.141 -1.268 1 96.19 109 VAL B N 1
ATOM 2038 C CA . VAL B 1 109 ? -2.859 -26.703 -1.08 1 96.19 109 VAL B CA 1
ATOM 2039 C C . VAL B 1 109 ? -3.641 -26.203 0.131 1 96.19 109 VAL B C 1
ATOM 2041 O O . VAL B 1 109 ? -4.871 -26.234 0.142 1 96.19 109 VAL B O 1
ATOM 2044 N N . SER B 1 110 ? -2.9 -25.75 1.139 1 96.06 110 SER B N 1
ATOM 2045 C CA . SER B 1 110 ? -3.561 -25.188 2.32 1 96.06 110 SER B CA 1
ATOM 2046 C C . SER B 1 110 ? -4.176 -23.828 2.027 1 96.06 110 SER B C 1
ATOM 2048 O O . SER B 1 110 ? -3.865 -23.203 1.009 1 96.06 110 SER B O 1
ATOM 2050 N N . HIS B 1 111 ? -5.012 -23.438 2.928 1 96.12 111 HIS B N 1
ATOM 2051 C CA . HIS B 1 111 ? -5.613 -22.109 2.791 1 96.12 111 HIS B CA 1
ATOM 2052 C C . HIS B 1 111 ? -4.547 -21.016 2.805 1 96.12 111 HIS B C 1
ATOM 2054 O O . HIS B 1 111 ? -4.637 -20.047 2.045 1 96.12 111 HIS B O 1
ATOM 2060 N N . ASP B 1 112 ? -3.562 -21.172 3.65 1 97.06 112 ASP B N 1
ATOM 2061 C CA . ASP B 1 112 ? -2.486 -20.203 3.732 1 97.06 112 ASP B CA 1
ATOM 2062 C C . ASP B 1 112 ? -1.685 -20.156 2.434 1 97.06 112 ASP B C 1
ATOM 2064 O O . ASP B 1 112 ? -1.323 -19.062 1.961 1 97.06 112 ASP B O 1
ATOM 2068 N N . MET B 1 113 ? -1.386 -21.281 1.883 1 97.5 113 MET B N 1
ATOM 2069 C CA . MET B 1 113 ? -0.686 -21.359 0.604 1 97.5 113 MET B CA 1
ATOM 2070 C C . MET B 1 113 ? -1.489 -20.672 -0.496 1 97.5 113 MET B C 1
ATOM 2072 O O . MET B 1 113 ? -0.928 -19.953 -1.325 1 97.5 113 MET B O 1
ATOM 2076 N N . MET B 1 114 ? -2.781 -20.922 -0.411 1 98.62 114 MET B N 1
ATOM 2077 C CA . MET B 1 114 ? -3.639 -20.359 -1.448 1 98.62 114 MET B CA 1
ATOM 2078 C C . MET B 1 114 ? -3.729 -18.844 -1.312 1 98.62 114 MET B C 1
ATOM 2080 O O . MET B 1 114 ? -3.697 -18.125 -2.311 1 98.62 114 MET B O 1
ATOM 2084 N N . ALA B 1 115 ? -3.854 -18.375 -0.064 1 98.81 115 ALA B N 1
ATOM 2085 C CA . ALA B 1 115 ? -3.873 -16.938 0.166 1 98.81 115 ALA B CA 1
ATOM 2086 C C . ALA B 1 115 ? -2.615 -16.281 -0.39 1 98.81 115 ALA B C 1
ATOM 2088 O O . ALA B 1 115 ? -2.697 -15.273 -1.096 1 98.81 115 ALA B O 1
ATOM 2089 N N . THR B 1 116 ? -1.494 -16.844 -0.132 1 98.62 116 THR B N 1
ATOM 2090 C CA . THR B 1 116 ? -0.217 -16.359 -0.635 1 98.62 116 THR B CA 1
ATOM 2091 C C . THR B 1 116 ? -0.209 -16.328 -2.16 1 98.62 116 THR B C 1
ATOM 2093 O O . THR B 1 116 ? 0.233 -15.352 -2.77 1 98.62 116 THR B O 1
ATOM 2096 N N . SER B 1 117 ? -0.712 -17.375 -2.73 1 98.81 117 SER B N 1
ATOM 2097 C CA . SER B 1 117 ? -0.698 -17.484 -4.188 1 98.81 117 SER B CA 1
ATOM 2098 C C . SER B 1 117 ? -1.625 -16.453 -4.828 1 98.81 117 SER B C 1
ATOM 2100 O O . SER B 1 117 ? -1.298 -15.883 -5.867 1 98.81 117 SER B O 1
ATOM 2102 N N . VAL B 1 118 ? -2.797 -16.219 -4.184 1 98.94 118 VAL B N 1
ATOM 2103 C CA . VAL B 1 118 ? -3.697 -15.195 -4.699 1 98.94 118 VAL B CA 1
ATOM 2104 C C . VAL B 1 118 ? -3.016 -13.836 -4.637 1 98.94 118 VAL B C 1
ATOM 2106 O O . VAL B 1 118 ? -3.07 -13.062 -5.594 1 98.94 118 VAL B O 1
ATOM 2109 N N . GLU B 1 119 ? -2.367 -13.539 -3.549 1 98.94 119 GLU B N 1
ATOM 2110 C CA . GLU B 1 119 ? -1.63 -12.289 -3.424 1 98.94 119 GLU B CA 1
ATOM 2111 C C . GLU B 1 119 ? -0.574 -12.156 -4.516 1 98.94 119 GLU B C 1
ATOM 2113 O O . GLU B 1 119 ? -0.423 -11.086 -5.117 1 98.94 119 GLU B O 1
ATOM 2118 N N . ALA B 1 120 ? 0.114 -13.242 -4.773 1 98.88 120 ALA B N 1
ATOM 2119 C CA . ALA B 1 120 ? 1.164 -13.234 -5.789 1 98.88 120 ALA B CA 1
ATOM 2120 C C . ALA B 1 120 ? 0.583 -13.008 -7.18 1 98.88 120 ALA B C 1
ATOM 2122 O O . ALA B 1 120 ? 1.177 -12.297 -8 1 98.88 120 ALA B O 1
ATOM 2123 N N . ILE B 1 121 ? -0.531 -13.609 -7.418 1 98.94 121 ILE B N 1
ATOM 2124 C CA . ILE B 1 121 ? -1.209 -13.414 -8.695 1 98.94 121 ILE B CA 1
ATOM 2125 C C . ILE B 1 121 ? -1.582 -11.938 -8.859 1 98.94 121 ILE B C 1
ATOM 2127 O O . ILE B 1 121 ? -1.346 -11.344 -9.906 1 98.94 121 ILE B O 1
ATOM 2131 N N . LEU B 1 122 ? -2.123 -11.383 -7.801 1 98.94 122 LEU B N 1
ATOM 2132 C CA . LEU B 1 122 ? -2.443 -9.953 -7.84 1 98.94 122 LEU B CA 1
ATOM 2133 C C . LEU B 1 122 ? -1.188 -9.125 -8.086 1 98.94 122 LEU B C 1
ATOM 2135 O O . LEU B 1 122 ? -1.231 -8.133 -8.82 1 98.94 122 LEU B O 1
ATOM 2139 N N . GLY B 1 123 ? -0.116 -9.523 -7.453 1 98.88 123 GLY B N 1
ATOM 2140 C CA . GLY B 1 123 ? 1.148 -8.844 -7.68 1 98.88 123 GLY B CA 1
ATOM 2141 C C . GLY B 1 123 ? 1.615 -8.914 -9.125 1 98.88 123 GLY B C 1
ATOM 2142 O O . GLY B 1 123 ? 2.02 -7.902 -9.695 1 98.88 123 GLY B O 1
ATOM 2143 N N . ALA B 1 124 ? 1.544 -10.07 -9.727 1 98.88 124 ALA B N 1
ATOM 2144 C CA . ALA B 1 124 ? 1.929 -10.258 -11.117 1 98.88 124 ALA B CA 1
ATOM 2145 C C . ALA B 1 124 ? 1.085 -9.383 -12.047 1 98.88 124 ALA B C 1
ATOM 2147 O O . ALA B 1 124 ? 1.615 -8.734 -12.945 1 98.88 124 ALA B O 1
ATOM 2148 N N . VAL B 1 125 ? -0.158 -9.367 -11.758 1 98.88 125 VAL B N 1
ATOM 2149 C CA . VAL B 1 125 ? -1.111 -8.617 -12.57 1 98.88 125 VAL B CA 1
ATOM 2150 C C . VAL B 1 125 ? -0.82 -7.121 -12.469 1 98.88 125 VAL B C 1
ATOM 2152 O O . VAL B 1 125 ? -0.802 -6.41 -13.477 1 98.88 125 VAL B O 1
ATOM 2155 N N . HIS B 1 126 ? -0.586 -6.672 -11.297 1 98.88 126 HIS B N 1
ATOM 2156 C CA . HIS B 1 126 ? -0.332 -5.25 -11.094 1 98.88 126 HIS B CA 1
ATOM 2157 C C . HIS B 1 126 ? 0.972 -4.824 -11.758 1 98.88 126 HIS B C 1
ATOM 2159 O O . HIS B 1 126 ? 1.044 -3.75 -12.367 1 98.88 126 HIS B O 1
ATOM 2165 N N . LEU B 1 127 ? 1.965 -5.602 -11.586 1 98.56 127 LEU B N 1
ATOM 2166 C CA . LEU B 1 127 ? 3.238 -5.277 -12.227 1 98.56 127 LEU B CA 1
ATOM 2167 C C . LEU B 1 127 ? 3.102 -5.266 -13.742 1 98.56 127 LEU B C 1
ATOM 2169 O O . LEU B 1 127 ? 3.783 -4.496 -14.422 1 98.56 127 LEU B O 1
ATOM 2173 N N . ASP B 1 128 ? 2.248 -6.047 -14.273 1 98.62 128 ASP B N 1
ATOM 2174 C CA . ASP B 1 128 ? 2.068 -6.211 -15.711 1 98.62 128 ASP B CA 1
ATOM 2175 C C . ASP B 1 128 ? 1.166 -5.121 -16.281 1 98.62 128 ASP B C 1
ATOM 2177 O O . ASP B 1 128 ? 1.467 -4.543 -17.328 1 98.62 128 ASP B O 1
ATOM 2181 N N . GLY B 1 129 ? 0.057 -4.848 -15.555 1 98.38 129 GLY B N 1
ATOM 2182 C CA . GLY B 1 129 ? -0.963 -4.016 -16.172 1 98.38 129 GLY B CA 1
ATOM 2183 C C . GLY B 1 129 ? -1.401 -2.859 -15.289 1 98.38 129 GLY B C 1
ATOM 2184 O O . GLY B 1 129 ? -2.303 -2.104 -15.656 1 98.38 129 GLY B O 1
ATOM 2185 N N . GLY B 1 130 ? -0.875 -2.729 -14.156 1 98 130 GLY B N 1
ATOM 2186 C CA . GLY B 1 130 ? -1.154 -1.594 -13.297 1 98 130 GLY B CA 1
ATOM 2187 C C . GLY B 1 130 ? -2.482 -1.71 -12.57 1 98 130 GLY B C 1
ATOM 2188 O O . GLY B 1 130 ? -3.002 -2.812 -12.383 1 98 130 GLY B O 1
ATOM 2189 N N . ASP B 1 131 ? -2.971 -0.571 -12.156 1 97.81 131 ASP B N 1
ATOM 2190 C CA . ASP B 1 131 ? -4.172 -0.504 -11.328 1 97.81 131 ASP B CA 1
ATOM 2191 C C . ASP B 1 131 ? -5.387 -1.032 -12.086 1 97.81 131 ASP B C 1
ATOM 2193 O O . ASP B 1 131 ? -6.266 -1.668 -11.5 1 97.81 131 ASP B O 1
ATOM 2197 N N . GLN B 1 132 ? -5.438 -0.733 -13.312 1 98.06 132 GLN B N 1
ATOM 2198 C CA . GLN B 1 132 ? -6.594 -1.154 -14.102 1 98.06 132 GLN B CA 1
ATOM 2199 C C . GLN B 1 132 ? -6.688 -2.676 -14.172 1 98.06 132 GLN B C 1
ATOM 2201 O O . GLN B 1 132 ? -7.762 -3.248 -13.977 1 98.06 132 GLN B O 1
ATOM 2206 N N . ALA B 1 133 ? -5.582 -3.328 -14.453 1 98.75 133 ALA B N 1
ATOM 2207 C CA . ALA B 1 133 ? -5.547 -4.785 -14.492 1 98.75 133 ALA B CA 1
ATOM 2208 C C . ALA B 1 133 ? -5.859 -5.383 -13.125 1 98.75 133 ALA B C 1
ATOM 2210 O O . ALA B 1 133 ? -6.629 -6.34 -13.016 1 98.75 133 ALA B O 1
ATOM 2211 N N . LEU B 1 134 ? -5.262 -4.809 -12.086 1 98.75 134 LEU B N 1
ATOM 2212 C CA . LEU B 1 134 ? -5.5 -5.254 -10.719 1 98.75 134 LEU B CA 1
ATOM 2213 C C . LEU B 1 134 ? -6.988 -5.195 -10.383 1 98.75 134 LEU B C 1
ATOM 2215 O O . LEU B 1 134 ? -7.551 -6.168 -9.875 1 98.75 134 LEU B O 1
ATOM 2219 N N . ALA B 1 135 ? -7.609 -4.062 -10.734 1 98 135 ALA B N 1
ATOM 2220 C CA . ALA B 1 135 ? -9.031 -3.865 -10.461 1 98 135 ALA B CA 1
ATOM 2221 C C . ALA B 1 135 ? -9.867 -4.934 -11.164 1 98 135 ALA B C 1
ATOM 2223 O O . ALA B 1 135 ? -10.773 -5.512 -10.555 1 98 135 ALA B O 1
ATOM 2224 N N . SER B 1 136 ? -9.578 -5.184 -12.383 1 98.56 136 SER B N 1
ATOM 2225 C CA . SER B 1 136 ? -10.328 -6.152 -13.18 1 98.56 136 SER B CA 1
ATOM 2226 C C . SER B 1 136 ? -10.211 -7.559 -12.602 1 98.56 136 SER B C 1
ATOM 2228 O O . SER B 1 136 ? -11.203 -8.273 -12.492 1 98.56 136 SER B O 1
ATOM 2230 N N . VAL B 1 137 ? -9.055 -7.918 -12.211 1 98.81 137 VAL B N 1
ATOM 2231 C CA . VAL B 1 137 ? -8.82 -9.266 -11.703 1 98.81 137 VAL B CA 1
ATOM 2232 C C . VAL B 1 137 ? -9.469 -9.414 -10.328 1 98.81 137 VAL B C 1
ATOM 2234 O O . VAL B 1 137 ? -10.055 -10.461 -10.023 1 98.81 137 VAL B O 1
ATOM 2237 N N . MET B 1 138 ? -9.32 -8.406 -9.477 1 98.62 138 MET B N 1
ATOM 2238 C CA . MET B 1 138 ? -9.977 -8.453 -8.172 1 98.62 138 MET B CA 1
ATOM 2239 C C . MET B 1 138 ? -11.484 -8.625 -8.328 1 98.62 138 MET B C 1
ATOM 2241 O O . MET B 1 138 ? -12.109 -9.391 -7.59 1 98.62 138 MET B O 1
ATOM 2245 N N . THR B 1 139 ? -12.016 -7.918 -9.289 1 97.94 139 THR B N 1
ATOM 2246 C CA . THR B 1 139 ? -13.445 -8.047 -9.57 1 97.94 139 THR B CA 1
ATOM 2247 C C . THR B 1 139 ? -13.781 -9.453 -10.047 1 97.94 139 THR B C 1
ATOM 2249 O O . THR B 1 139 ? -14.742 -10.062 -9.57 1 97.94 139 THR B O 1
ATOM 2252 N N . ALA B 1 140 ? -13 -9.969 -10.969 1 98.56 140 ALA B N 1
ATOM 2253 C CA . ALA B 1 140 ? -13.219 -11.312 -11.5 1 98.56 140 ALA B CA 1
ATOM 2254 C C . ALA B 1 140 ? -13.195 -12.352 -10.391 1 98.56 140 ALA B C 1
ATOM 2256 O O . ALA B 1 140 ? -13.922 -13.352 -10.438 1 98.56 140 ALA B O 1
ATOM 2257 N N . LEU B 1 141 ? -12.391 -12.133 -9.352 1 98.56 141 LEU B N 1
ATOM 2258 C CA . LEU B 1 141 ? -12.242 -13.086 -8.258 1 98.56 141 LEU B CA 1
ATOM 2259 C C . LEU B 1 141 ? -13.25 -12.812 -7.148 1 98.56 141 LEU B C 1
ATOM 2261 O O . LEU B 1 141 ? -13.312 -13.547 -6.16 1 98.56 141 LEU B O 1
ATOM 2265 N N . GLY B 1 142 ? -13.961 -11.727 -7.305 1 97.56 142 GLY B N 1
ATOM 2266 C CA . GLY B 1 142 ? -14.938 -11.359 -6.297 1 97.56 142 GLY B CA 1
ATOM 2267 C C . GLY B 1 142 ? -14.32 -10.727 -5.062 1 97.56 142 GLY B C 1
ATOM 2268 O O . GLY B 1 142 ? -14.914 -10.758 -3.982 1 97.56 142 GLY B O 1
ATOM 2269 N N . LEU B 1 143 ? -13.117 -10.234 -5.195 1 97.81 143 LEU B N 1
ATOM 2270 C CA . LEU B 1 143 ? -12.438 -9.547 -4.102 1 97.81 143 LEU B CA 1
ATOM 2271 C C . LEU B 1 143 ? -12.773 -8.062 -4.094 1 97.81 143 LEU B C 1
ATOM 2273 O O . LEU B 1 143 ? -11.906 -7.223 -4.359 1 97.81 143 LEU B O 1
ATOM 2277 N N . THR B 1 144 ? -13.961 -7.707 -3.803 1 94.44 144 THR B N 1
ATOM 2278 C CA . THR B 1 144 ? -14.508 -6.355 -3.822 1 94.44 144 THR B CA 1
ATOM 2279 C C . THR B 1 144 ? -15.438 -6.133 -2.631 1 94.44 144 THR B C 1
ATOM 2281 O O . THR B 1 144 ? -15.727 -7.062 -1.881 1 94.44 144 THR B O 1
ATOM 2284 N N . SER B 1 145 ? -15.703 -4.984 -2.385 1 94.69 145 SER B N 1
ATOM 2285 C CA . SER B 1 145 ? -16.672 -4.594 -1.373 1 94.69 145 SER B CA 1
ATOM 2286 C C . SER B 1 145 ? -17.672 -3.586 -1.928 1 94.69 145 SER B C 1
ATOM 2288 O O . SER B 1 145 ? -17.281 -2.572 -2.512 1 94.69 145 SER B O 1
ATOM 2290 N N . ASP B 1 146 ? -18.906 -3.795 -1.682 1 90.75 146 ASP B N 1
ATOM 2291 C CA . ASP B 1 146 ? -19.953 -2.889 -2.137 1 90.75 146 ASP B CA 1
ATOM 2292 C C . ASP B 1 146 ? -19.812 -1.514 -1.487 1 90.75 146 ASP B C 1
ATOM 2294 O O . ASP B 1 146 ? -20.266 -0.511 -2.035 1 90.75 146 ASP B O 1
ATOM 2298 N N . LEU B 1 147 ? -19.172 -1.477 -0.391 1 90.81 147 LEU B N 1
ATOM 2299 C CA . LEU B 1 147 ? -19 -0.221 0.333 1 90.81 147 LEU B CA 1
ATOM 2300 C C . LEU B 1 147 ? -18.031 0.707 -0.396 1 90.81 147 LEU B C 1
ATOM 2302 O O . LEU B 1 147 ? -18.031 1.915 -0.151 1 90.81 147 LEU B O 1
ATOM 2306 N N . LEU B 1 148 ? -17.25 0.171 -1.321 1 91.5 148 LEU B N 1
ATOM 2307 C CA . LEU B 1 148 ? -16.234 0.973 -1.995 1 91.5 148 LEU B CA 1
ATOM 2308 C C . LEU B 1 148 ? -16.703 1.406 -3.377 1 91.5 148 LEU B C 1
ATOM 2310 O O . LEU B 1 148 ? -15.93 1.944 -4.168 1 91.5 148 LEU B O 1
ATOM 2314 N N . VAL B 1 149 ? -17.875 1.128 -3.781 1 80.25 149 VAL B N 1
ATOM 2315 C CA . VAL B 1 149 ? -18.469 1.554 -5.047 1 80.25 149 VAL B CA 1
ATOM 2316 C C . VAL B 1 149 ? -19.266 2.842 -4.84 1 80.25 149 VAL B C 1
ATOM 2318 O O . VAL B 1 149 ? -20.125 2.912 -3.959 1 80.25 149 VAL B O 1
ATOM 2321 N N . PRO B 1 150 ? -18.672 3.893 -5.562 1 70.06 150 PRO B N 1
ATOM 2322 C CA . PRO B 1 150 ? -19.422 5.137 -5.387 1 70.06 150 PRO B CA 1
ATOM 2323 C C . PRO B 1 150 ? -20.922 4.941 -5.562 1 70.06 150 PRO B C 1
ATOM 2325 O O . PRO B 1 150 ? -21.359 4.117 -6.371 1 70.06 150 PRO B O 1
ATOM 2328 N N . LEU B 1 151 ? -21.797 5.41 -4.609 1 56.5 151 LEU B N 1
ATOM 2329 C CA . LEU B 1 151 ? -23.25 5.363 -4.727 1 56.5 151 LEU B CA 1
ATOM 2330 C C . LEU B 1 151 ? -23.719 6.004 -6.031 1 56.5 151 LEU B C 1
ATOM 2332 O O . LEU B 1 151 ? -23.312 7.121 -6.355 1 56.5 151 LEU B O 1
ATOM 2336 N N . HIS B 1 152 ? -23.734 5.438 -7.18 1 50.97 152 HIS B N 1
ATOM 2337 C CA . HIS B 1 152 ? -24.453 6.027 -8.297 1 50.97 152 HIS B CA 1
ATOM 2338 C C . HIS B 1 152 ? -25.734 6.723 -7.828 1 50.97 152 HIS B C 1
ATOM 2340 O O . HIS B 1 152 ? -26.484 6.168 -7.027 1 50.97 152 HIS B O 1
ATOM 2346 N N . SER B 1 153 ? -25.812 8.125 -7.793 1 39.97 153 SER B N 1
ATOM 2347 C CA . SER B 1 153 ? -27.109 8.789 -7.879 1 39.97 153 SER B CA 1
ATOM 2348 C C . SER B 1 153 ? -28.062 8.039 -8.812 1 39.97 153 SER B C 1
ATOM 2350 O O . SER B 1 153 ? -27.656 7.605 -9.891 1 39.97 153 SER B O 1
ATOM 2352 N N . GLY B 1 154 ? -29.047 7.316 -8.312 1 29.72 154 GLY B N 1
ATOM 2353 C CA . GLY B 1 154 ? -30.156 6.977 -9.188 1 29.72 154 GLY B CA 1
ATOM 2354 C C . GLY B 1 154 ? -30.406 8.016 -10.266 1 29.72 154 GLY B C 1
ATOM 2355 O O . GLY B 1 154 ? -29.969 9.164 -10.141 1 29.72 154 GLY B O 1
ATOM 2356 N N . PRO B 1 155 ? -31.172 7.629 -11.359 1 30.88 155 PRO B N 1
ATOM 2357 C CA . PRO B 1 155 ? -31.672 8.75 -12.148 1 30.88 155 PRO B CA 1
ATOM 2358 C C . PRO B 1 155 ? -32.188 9.906 -11.289 1 30.88 155 PRO B C 1
ATOM 2360 O O . PRO B 1 155 ? -32.562 9.695 -10.133 1 30.88 155 PRO B O 1
#